Protein AF-A0A0C2W3J4-F1 (afdb_monomer)

Radius of gyration: 26.76 Å; Cα contacts (8 Å, |Δi|>4): 470; chains: 1; bounding box: 57×54×68 Å

Nearest PDB structures (foldseek):
  2jsw-assembly1_A  TM=3.545E-01  e=1.635E+00  Mus musculus
  1yo7-assembly2_B  TM=3.048E-01  e=1.635E+00  Escherichia coli
  2b5u-assembly2_C  TM=2.322E-01  e=1.540E+00  Escherichia coli
  5wkq-assembly1_A  TM=2.692E-01  e=3.788E+00  Shigella flexneri
  2wb7-assembly2_B  TM=2.249E-01  e=4.535E+00  Thermococcus sp. 26-2

Sequence (294 aa):
MPDWGLRSAKQEIKANLNQIHAHLVFDAQFQLFRRTVLELISWRTTHRVRPIVTQVSIDIQKQGRLVTEQPSTHPRRLAHVNILTKGLTDLDALRPGIRNQAEEDAAIQKDAEDFQAISNSQPVDEIELYDMLNPTPSPHKPPAYLRLSTCRDVRKYLLCQELASHPEIWVRHQGVHTLTPEGRLWSFVQLNERVGGKTLEFINLAKGFMNYIVVLRHKDQRDIAQPIEIPIQGNSCCNDDSPCQNLRTHFQAIWPEIRVLRAITISAGSDVLTETFDTGLFDVRSNDLCIYCD

Organism: NCBI:txid933852

pLDDT: mean 88.61, std 9.76, range [42.72, 97.75]

Structure (mmCIF, N/CA/C/O backbone):
data_AF-A0A0C2W3J4-F1
#
_entry.id   AF-A0A0C2W3J4-F1
#
loop_
_atom_site.group_PDB
_atom_site.id
_atom_site.type_symbol
_atom_site.label_atom_id
_atom_site.label_alt_id
_atom_site.label_comp_id
_atom_site.label_asym_id
_atom_site.label_entity_id
_atom_site.label_seq_id
_atom_site.pdbx_PDB_ins_code
_atom_site.Cartn_x
_atom_site.Cartn_y
_atom_site.Cartn_z
_atom_site.occupancy
_atom_site.B_iso_or_equiv
_atom_site.auth_seq_id
_atom_site.auth_comp_id
_atom_site.auth_asym_id
_atom_site.auth_atom_id
_atom_site.pdbx_PDB_model_num
ATOM 1 N N . MET A 1 1 ? -12.601 34.622 33.322 1.00 42.72 1 MET A N 1
ATOM 2 C CA . MET A 1 1 ? -11.461 33.769 33.730 1.00 42.72 1 MET A CA 1
ATOM 3 C C . MET A 1 1 ? -11.114 32.842 32.574 1.00 42.72 1 MET A C 1
ATOM 5 O O . MET A 1 1 ? -12.038 32.230 32.053 1.00 42.72 1 MET A O 1
ATOM 9 N N . PRO A 1 2 ? -9.859 32.790 32.103 1.00 44.41 2 PRO A N 1
ATOM 10 C CA . PRO A 1 2 ? -9.524 32.044 30.897 1.00 44.41 2 PRO A CA 1
ATOM 11 C C . PRO A 1 2 ? -9.417 30.530 31.160 1.00 44.41 2 PRO A C 1
ATOM 13 O O . PRO A 1 2 ? -8.811 30.084 32.131 1.00 44.41 2 PRO A O 1
ATOM 16 N N . ASP A 1 3 ? -10.026 29.767 30.253 1.00 54.28 3 ASP A N 1
ATOM 17 C CA . ASP A 1 3 ? -10.368 28.333 30.263 1.00 54.28 3 ASP A CA 1
ATOM 18 C C . ASP A 1 3 ? -9.163 27.368 30.106 1.00 54.28 3 ASP A C 1
ATOM 20 O O . ASP A 1 3 ? -9.230 26.345 29.419 1.00 54.28 3 ASP A O 1
ATOM 24 N N . TRP A 1 4 ? -8.009 27.706 30.693 1.00 49.81 4 TRP A N 1
ATOM 25 C CA . TRP A 1 4 ? -6.748 26.977 30.482 1.00 49.81 4 TRP A CA 1
ATOM 26 C C . TRP A 1 4 ? -6.771 25.543 31.041 1.00 49.81 4 TRP A C 1
ATOM 28 O O . TRP A 1 4 ? -6.259 24.624 30.401 1.00 49.81 4 TRP A O 1
ATOM 38 N N . GLY A 1 5 ? -7.426 25.317 32.186 1.00 61.16 5 GLY A N 1
ATOM 39 C CA . GLY A 1 5 ? -7.516 23.987 32.808 1.00 61.16 5 GLY A CA 1
ATOM 40 C C . GLY A 1 5 ? -8.386 22.989 32.030 1.00 61.16 5 GLY A C 1
ATOM 41 O O . GLY A 1 5 ? -8.072 21.801 31.962 1.00 61.16 5 GLY A O 1
ATOM 42 N N . LEU A 1 6 ? -9.451 23.465 31.380 1.00 60.78 6 LEU A N 1
ATOM 43 C CA . LEU A 1 6 ? -10.370 22.628 30.599 1.00 60.78 6 LEU A CA 1
ATOM 44 C C . LEU A 1 6 ? -9.767 22.193 29.258 1.00 60.78 6 LEU A C 1
ATOM 46 O O . LEU A 1 6 ? -10.029 21.076 28.807 1.00 60.78 6 LEU A O 1
ATOM 50 N N . ARG A 1 7 ? -8.934 23.041 28.636 1.00 65.25 7 ARG A N 1
ATOM 51 C CA . ARG A 1 7 ? -8.176 22.679 27.425 1.00 65.25 7 ARG A CA 1
ATOM 52 C C . ARG A 1 7 ? -7.155 21.578 27.706 1.00 65.25 7 ARG A C 1
ATOM 54 O O . ARG A 1 7 ? -7.095 20.620 26.939 1.00 65.25 7 ARG A O 1
ATOM 61 N N . SER A 1 8 ? -6.439 21.674 28.827 1.00 81.62 8 SER A N 1
ATOM 62 C CA . SER A 1 8 ? -5.480 20.653 29.269 1.00 81.62 8 SER A CA 1
ATOM 63 C C . SER A 1 8 ? -6.161 19.299 29.536 1.00 81.62 8 SER A C 1
ATOM 65 O O . SER A 1 8 ? -5.770 18.279 28.971 1.00 81.62 8 SER A O 1
ATOM 67 N N . ALA A 1 9 ? -7.280 19.287 30.270 1.00 83.44 9 ALA A N 1
ATOM 68 C CA . ALA A 1 9 ? -7.994 18.046 30.591 1.00 83.44 9 ALA A CA 1
ATOM 69 C C . ALA A 1 9 ? -8.563 17.318 29.355 1.00 83.44 9 ALA A C 1
ATOM 71 O O . ALA A 1 9 ? -8.555 16.088 29.295 1.00 83.44 9 ALA A O 1
ATOM 72 N N . LYS A 1 10 ? -9.043 18.054 28.341 1.00 86.75 10 LYS A N 1
ATOM 73 C CA . LYS A 1 10 ? -9.520 17.450 27.082 1.00 86.75 10 LYS A CA 1
ATOM 74 C C . LYS A 1 10 ? -8.382 16.826 26.270 1.00 86.75 10 LYS A C 1
ATOM 76 O O . LYS A 1 10 ? -8.583 15.779 25.656 1.00 86.75 10 LYS A O 1
ATOM 81 N N . GLN A 1 11 ? -7.208 17.459 26.257 1.00 88.44 11 GLN A N 1
ATOM 82 C CA . GLN A 1 11 ? -6.021 16.911 25.597 1.00 88.44 11 GLN A CA 1
ATOM 83 C C . GLN A 1 11 ? -5.553 15.623 26.279 1.00 88.44 11 GLN A C 1
ATOM 85 O O . GLN A 1 11 ? -5.279 14.645 25.589 1.00 88.44 11 GLN A O 1
ATOM 90 N N . GLU A 1 12 ? -5.553 15.595 27.612 1.00 90.62 12 GLU A N 1
ATOM 91 C CA . GLU A 1 12 ? -5.206 14.411 28.403 1.00 90.62 12 GLU A CA 1
ATOM 92 C C . GLU A 1 12 ? -6.165 13.241 28.130 1.00 90.62 12 GLU A C 1
ATOM 94 O O . GLU A 1 12 ? -5.728 12.132 27.829 1.00 90.62 12 GLU A O 1
ATOM 99 N N . ILE A 1 13 ? -7.480 13.496 28.119 1.00 92.00 13 ILE A N 1
ATOM 100 C CA . ILE A 1 13 ? -8.476 12.473 27.767 1.00 92.00 13 ILE A CA 1
ATOM 101 C C . ILE A 1 13 ? -8.237 11.933 26.352 1.00 92.00 13 ILE A C 1
ATOM 103 O O . ILE A 1 13 ? -8.265 10.721 26.142 1.00 92.00 13 ILE A O 1
ATOM 107 N N . LYS A 1 14 ? -7.963 12.808 25.377 1.00 91.31 14 LYS A N 1
ATOM 108 C CA . LYS A 1 14 ? -7.658 12.386 24.003 1.00 91.31 14 LYS A CA 1
ATOM 109 C C . LYS A 1 14 ? -6.394 11.522 23.940 1.00 91.31 14 LYS A C 1
ATOM 111 O O . LYS A 1 14 ? -6.395 10.515 23.237 1.00 91.31 14 LYS A O 1
ATOM 116 N N . ALA A 1 15 ? -5.341 11.895 24.667 1.00 89.06 15 ALA A N 1
ATOM 117 C CA . ALA A 1 15 ? -4.108 11.117 24.735 1.00 89.06 15 ALA A CA 1
ATOM 118 C C . ALA A 1 15 ? -4.359 9.721 25.328 1.00 89.06 15 ALA A C 1
ATOM 120 O O . ALA A 1 15 ? -3.949 8.728 24.731 1.00 89.06 15 ALA A O 1
ATOM 121 N N . ASN A 1 16 ? -5.113 9.633 26.426 1.00 91.38 16 ASN A N 1
ATOM 122 C CA . ASN A 1 16 ? -5.467 8.357 27.050 1.00 91.38 16 ASN A CA 1
ATOM 123 C C . ASN A 1 16 ? -6.344 7.481 26.143 1.00 91.38 16 ASN A C 1
ATOM 125 O O . ASN A 1 16 ? -6.105 6.284 26.038 1.00 91.38 16 ASN A O 1
ATOM 129 N N . LEU A 1 17 ? -7.309 8.057 25.417 1.00 93.12 17 LEU A N 1
ATOM 130 C CA . LEU A 1 17 ? -8.099 7.308 24.430 1.00 93.12 17 LEU A CA 1
ATOM 131 C C . LEU A 1 17 ? -7.222 6.726 23.313 1.00 93.12 17 LEU A C 1
ATOM 133 O O . LEU A 1 17 ? -7.412 5.578 22.921 1.00 93.12 17 LEU A O 1
ATOM 137 N N . ASN A 1 18 ? -6.240 7.486 22.824 1.00 87.25 18 ASN A N 1
ATOM 138 C CA . ASN A 1 18 ? -5.292 6.984 21.828 1.00 87.25 18 ASN A CA 1
ATOM 139 C C . ASN A 1 18 ? -4.415 5.855 22.393 1.00 87.25 18 ASN A C 1
ATOM 141 O O . ASN A 1 18 ? -4.156 4.878 21.694 1.00 87.25 18 ASN A O 1
ATOM 145 N N . GLN A 1 19 ? -3.980 5.972 23.651 1.00 86.88 19 GLN A N 1
ATOM 146 C CA . GLN A 1 19 ? -3.205 4.930 24.327 1.00 86.88 19 GLN A CA 1
ATOM 147 C C . GLN A 1 19 ? -4.011 3.644 24.512 1.00 86.88 19 GLN A C 1
ATOM 149 O O . GLN A 1 19 ? -3.487 2.568 24.233 1.00 86.88 19 GLN A O 1
ATOM 154 N N . ILE A 1 20 ? -5.276 3.744 24.930 1.00 90.38 20 ILE A N 1
ATOM 155 C CA . ILE A 1 20 ? -6.186 2.595 25.023 1.00 90.38 20 ILE A CA 1
ATOM 156 C C . ILE A 1 20 ? -6.285 1.909 23.659 1.00 90.38 20 ILE A C 1
ATOM 158 O O . ILE A 1 20 ? -6.024 0.715 23.552 1.00 90.38 20 ILE A O 1
ATOM 162 N N . HIS A 1 21 ? -6.583 2.677 22.608 1.00 89.56 21 HIS A N 1
ATOM 163 C CA . HIS A 1 21 ? -6.749 2.148 21.256 1.00 89.56 21 HIS A CA 1
ATOM 164 C C . HIS A 1 21 ? -5.513 1.385 20.757 1.00 89.56 21 HIS A C 1
ATOM 166 O O . HIS A 1 21 ? -5.650 0.336 20.143 1.00 89.56 21 HIS A O 1
ATOM 172 N N . ALA A 1 22 ? -4.303 1.857 21.076 1.00 84.31 22 ALA A N 1
ATOM 173 C CA . ALA A 1 22 ? -3.055 1.208 20.664 1.00 84.31 22 ALA A CA 1
ATOM 174 C C . ALA A 1 22 ? -2.850 -0.209 21.247 1.00 84.31 22 ALA A C 1
ATOM 176 O O . ALA A 1 22 ? -2.055 -0.985 20.713 1.00 84.31 22 ALA A O 1
ATOM 177 N N . HIS A 1 23 ? -3.547 -0.556 22.333 1.00 84.81 23 HIS A N 1
ATOM 178 C CA . HIS A 1 23 ? -3.445 -1.862 22.995 1.00 84.81 23 HIS A CA 1
ATOM 179 C C . HIS A 1 23 ? -4.542 -2.848 22.571 1.00 84.81 23 HIS A C 1
ATOM 181 O O . HIS A 1 23 ? -4.471 -4.033 22.919 1.00 84.81 23 HIS A O 1
ATOM 187 N N . LEU A 1 24 ? -5.536 -2.375 21.819 1.00 86.94 24 LEU A N 1
ATOM 188 C CA . LEU A 1 24 ? -6.683 -3.153 21.372 1.00 86.94 24 LEU A CA 1
ATOM 189 C C . LEU A 1 24 ? -6.510 -3.559 19.905 1.00 86.94 24 LEU A C 1
ATOM 191 O O . LEU A 1 24 ? -5.984 -2.802 19.093 1.00 86.94 24 LEU A O 1
ATOM 195 N N . VAL A 1 25 ? -6.925 -4.784 19.581 1.00 81.50 25 VAL A N 1
ATOM 196 C CA . VAL A 1 25 ? -6.912 -5.313 18.203 1.00 81.50 25 VAL A CA 1
ATOM 197 C C . VAL A 1 25 ? -8.282 -5.154 17.549 1.00 81.50 25 VAL A C 1
ATOM 199 O O . VAL A 1 25 ? -8.367 -4.819 16.374 1.00 81.50 25 VAL A O 1
ATOM 202 N N . PHE A 1 26 ? -9.339 -5.345 18.335 1.00 87.38 26 PHE A N 1
ATOM 203 C CA . PHE A 1 26 ? -10.731 -5.133 17.952 1.00 87.38 26 PHE A CA 1
ATOM 204 C C . PHE A 1 26 ? -11.252 -3.943 18.741 1.00 87.38 26 PHE A C 1
ATOM 206 O O . PHE A 1 26 ? -10.867 -3.757 19.902 1.00 87.38 26 PHE A O 1
ATOM 213 N N . ASP A 1 27 ? -12.044 -3.101 18.092 1.00 90.38 27 ASP A N 1
ATOM 214 C CA . ASP A 1 27 ? -12.332 -1.770 18.597 1.00 90.38 27 ASP A CA 1
ATOM 215 C C . ASP A 1 27 ? -13.820 -1.489 18.799 1.00 90.38 27 ASP A C 1
ATOM 217 O O . ASP A 1 27 ? -14.130 -0.383 19.233 1.00 90.38 27 ASP A O 1
ATOM 221 N N . ALA A 1 28 ? -14.746 -2.431 18.583 1.00 93.19 28 ALA A N 1
ATOM 222 C CA . ALA A 1 28 ? -16.176 -2.133 18.677 1.00 93.19 28 ALA A CA 1
ATOM 223 C C . ALA A 1 28 ? -16.566 -1.665 20.089 1.00 93.19 28 ALA A C 1
ATOM 225 O O . ALA A 1 28 ? -17.171 -0.596 20.243 1.00 93.19 28 ALA A O 1
ATOM 226 N N . GLN A 1 29 ? -16.152 -2.394 21.133 1.00 95.38 29 GLN A N 1
ATOM 227 C CA . GLN A 1 29 ? -16.408 -1.993 22.520 1.00 95.38 29 GLN A CA 1
ATOM 228 C C . GLN A 1 29 ? -15.665 -0.697 22.888 1.00 95.38 29 GLN A C 1
ATOM 230 O O . GLN A 1 29 ? -16.182 0.149 23.625 1.00 95.38 29 GLN A O 1
ATOM 235 N N . PHE A 1 30 ? -14.465 -0.488 22.341 1.00 96.25 30 PHE A N 1
ATOM 236 C CA . PHE A 1 30 ? -13.717 0.750 22.553 1.00 96.25 30 PHE A CA 1
ATOM 237 C C . PHE A 1 30 ? -14.369 1.960 21.883 1.00 96.25 30 PHE A C 1
ATOM 239 O O . PHE A 1 30 ? -14.407 3.032 22.488 1.00 96.25 30 PHE A O 1
ATOM 246 N N . GLN A 1 31 ? -14.907 1.822 20.669 1.00 95.06 31 GLN A N 1
ATOM 247 C CA . GLN A 1 31 ? -15.623 2.905 19.999 1.00 95.06 31 GLN A CA 1
ATOM 248 C C . GLN A 1 31 ? -16.869 3.294 20.795 1.00 95.06 31 GLN A C 1
ATOM 250 O O . GLN A 1 31 ? -17.141 4.488 20.934 1.00 95.06 31 GLN A O 1
ATOM 255 N N . LEU A 1 32 ? -17.572 2.320 21.386 1.00 95.69 32 LEU A N 1
ATOM 256 C CA . LEU A 1 32 ? -18.674 2.587 22.310 1.00 95.69 32 LEU A CA 1
ATOM 257 C C . LEU A 1 32 ? -18.195 3.397 23.525 1.00 95.69 32 LEU A C 1
ATOM 259 O O . LEU A 1 32 ? -18.714 4.484 23.777 1.00 95.69 32 LEU A O 1
ATOM 263 N N . PHE A 1 33 ? -17.150 2.933 24.220 1.00 97.12 33 PHE A N 1
ATOM 264 C CA . PHE A 1 33 ? -16.553 3.654 25.351 1.00 97.12 33 PHE A CA 1
ATOM 265 C C . PHE A 1 33 ? -16.132 5.082 24.976 1.00 97.12 33 PHE A C 1
ATOM 267 O O . PHE A 1 33 ? -16.500 6.052 25.643 1.00 97.12 33 PHE A O 1
ATOM 274 N N . ARG A 1 34 ? -15.409 5.238 23.864 1.00 95.94 34 ARG A N 1
ATOM 275 C CA . ARG A 1 34 ? -14.955 6.530 23.344 1.00 95.94 34 ARG A CA 1
ATOM 276 C C . ARG A 1 34 ? -16.126 7.460 23.047 1.00 95.94 34 ARG A C 1
ATOM 278 O O . ARG A 1 34 ? -16.053 8.641 23.386 1.00 95.94 34 ARG A O 1
ATOM 285 N N . ARG A 1 35 ? -17.188 6.959 22.416 1.00 95.69 35 ARG A N 1
ATOM 286 C CA . ARG A 1 35 ? -18.381 7.749 22.098 1.00 95.69 35 ARG A CA 1
ATOM 287 C C . ARG A 1 35 ? -19.051 8.257 23.375 1.00 95.69 35 ARG A C 1
ATOM 289 O O . ARG A 1 35 ? -19.301 9.456 23.466 1.00 95.69 35 ARG A O 1
ATOM 296 N N . THR A 1 36 ? -19.224 7.399 24.381 1.00 94.44 36 THR A N 1
ATOM 297 C CA . THR A 1 36 ? -19.780 7.768 25.696 1.00 94.44 36 THR A CA 1
ATOM 298 C C . THR A 1 36 ? -18.929 8.827 26.404 1.00 94.44 36 THR A C 1
ATOM 300 O O . THR A 1 36 ? -19.454 9.809 26.932 1.00 94.44 36 THR A O 1
ATOM 303 N N . VAL A 1 37 ? -17.598 8.691 26.360 1.00 95.44 37 VAL A N 1
ATOM 304 C CA . VAL A 1 37 ? -16.655 9.692 26.892 1.00 95.44 37 VAL A CA 1
ATOM 305 C C . VAL A 1 37 ? -16.834 11.046 26.203 1.00 95.44 37 VAL A C 1
ATOM 307 O O . VAL A 1 37 ? -16.944 12.074 26.874 1.00 95.44 37 VAL A O 1
ATOM 310 N N . LEU A 1 38 ? -16.860 11.065 24.867 1.00 93.44 38 LEU A N 1
ATOM 311 C CA . LEU A 1 38 ? -16.997 12.297 24.087 1.00 93.44 38 LEU A CA 1
ATOM 312 C C . LEU A 1 38 ? -18.351 12.968 24.310 1.00 93.44 38 LEU A C 1
ATOM 314 O O . LEU A 1 38 ? -18.401 14.195 24.433 1.00 93.44 38 LEU A O 1
ATOM 318 N N . GLU A 1 39 ? -19.419 12.177 24.416 1.00 92.62 39 GLU A N 1
ATOM 319 C CA . GLU A 1 39 ? -20.733 12.687 24.772 1.00 92.62 39 GLU A CA 1
ATOM 320 C C . GLU A 1 39 ? -20.658 13.384 26.130 1.00 92.62 39 GLU A C 1
ATOM 322 O O . GLU A 1 39 ? -20.925 14.578 26.191 1.00 92.62 39 GLU A O 1
ATOM 327 N N . LEU A 1 40 ? -20.192 12.722 27.193 1.00 91.31 40 LEU A N 1
ATOM 328 C CA . LEU A 1 40 ? -20.110 13.316 28.536 1.00 91.31 40 LEU A CA 1
ATOM 329 C C . LEU A 1 40 ? -19.259 14.596 28.587 1.00 91.31 40 LEU A C 1
ATOM 331 O O . LEU A 1 40 ? -19.653 15.575 29.223 1.00 91.31 40 LEU A O 1
ATOM 335 N N . ILE A 1 41 ? -18.141 14.651 27.860 1.00 91.19 41 ILE A N 1
ATOM 336 C CA . ILE A 1 41 ? -17.322 15.871 27.761 1.00 91.19 41 ILE A CA 1
ATOM 337 C C . ILE A 1 41 ? -18.119 17.043 27.170 1.00 91.19 41 ILE A C 1
ATOM 339 O O . ILE A 1 41 ? -17.925 18.187 27.598 1.00 91.19 41 ILE A O 1
ATOM 343 N N . SER A 1 42 ? -19.023 16.786 26.217 1.00 87.44 42 SER A N 1
ATOM 344 C CA . SER A 1 42 ? -19.896 17.824 25.648 1.00 87.44 42 SER A CA 1
ATOM 345 C C . SER A 1 42 ? -20.835 18.442 26.699 1.00 87.44 42 SER A C 1
ATOM 347 O O . SER A 1 42 ? -21.113 19.639 26.642 1.00 87.44 42 SER A O 1
ATOM 349 N N . TRP A 1 43 ? -21.180 17.688 27.751 1.00 83.81 43 TRP A N 1
ATOM 350 C CA . TRP A 1 43 ? -21.981 18.133 28.902 1.00 83.81 43 TRP A CA 1
ATOM 351 C C . TRP A 1 43 ? -21.161 18.832 30.000 1.00 83.81 43 TRP A C 1
ATOM 353 O O . TRP A 1 43 ? -21.634 19.003 31.121 1.00 83.81 43 TRP A O 1
ATOM 363 N N . ARG A 1 44 ? -19.919 19.249 29.712 1.00 81.31 44 ARG A N 1
ATOM 364 C CA . ARG A 1 44 ? -19.009 19.936 30.654 1.00 81.31 44 ARG A CA 1
ATOM 365 C C . ARG A 1 44 ? -18.615 19.108 31.892 1.00 81.31 44 ARG A C 1
ATOM 367 O O . ARG A 1 44 ? -18.109 19.665 32.866 1.00 81.31 44 ARG A O 1
ATOM 374 N N . THR A 1 45 ? -18.735 17.779 31.852 1.00 83.44 45 THR A N 1
ATOM 375 C CA . THR A 1 45 ? -18.313 16.881 32.950 1.00 83.44 45 THR A CA 1
ATOM 376 C C . THR A 1 45 ? -16.850 16.424 32.842 1.00 83.44 45 THR A C 1
ATOM 378 O O . THR A 1 45 ? -16.435 15.487 33.522 1.00 83.44 45 THR A O 1
ATOM 381 N N . THR A 1 46 ? -16.028 17.120 32.045 1.00 87.50 46 THR A N 1
ATOM 382 C CA . THR A 1 46 ? -14.621 16.785 31.743 1.00 87.50 46 THR A CA 1
ATOM 383 C C . THR A 1 46 ? -13.795 16.399 32.976 1.00 87.50 46 THR A C 1
ATOM 385 O O . THR A 1 46 ? -13.034 15.439 32.931 1.00 87.50 46 THR A O 1
ATOM 388 N N . HIS A 1 47 ? -13.958 17.115 34.094 1.00 88.56 47 HIS A N 1
ATOM 389 C CA . HIS A 1 47 ? -13.204 16.872 35.327 1.00 88.56 47 HIS A CA 1
ATOM 390 C C . HIS A 1 47 ? -13.546 15.534 36.010 1.00 88.56 47 HIS A C 1
ATOM 392 O O . HIS A 1 47 ? -12.679 14.965 36.667 1.00 88.56 47 HIS A O 1
ATOM 398 N N . ARG A 1 48 ? -14.773 15.020 35.829 1.00 91.25 48 ARG A N 1
ATOM 399 C CA . ARG A 1 48 ? -15.235 13.723 36.364 1.00 91.25 48 ARG A CA 1
ATOM 400 C C . ARG A 1 48 ? -14.951 12.571 35.405 1.00 91.25 48 ARG A C 1
ATOM 402 O O . ARG A 1 48 ? -14.645 11.476 35.850 1.00 91.25 48 ARG A O 1
ATOM 409 N N . VAL A 1 49 ? -15.011 12.832 34.099 1.00 93.69 49 VAL A N 1
ATOM 410 C CA . VAL A 1 49 ? -14.712 11.838 33.054 1.00 93.69 49 VAL A CA 1
ATOM 411 C C . VAL A 1 49 ? -13.221 11.510 33.011 1.00 93.69 49 VAL A C 1
ATOM 413 O O . VAL A 1 49 ? -12.846 10.349 32.876 1.00 93.69 49 VAL A O 1
ATOM 416 N N . ARG A 1 50 ? -12.359 12.525 33.161 1.00 94.44 50 ARG A N 1
ATOM 417 C CA . ARG A 1 50 ? -10.901 12.371 33.101 1.00 94.44 50 ARG A CA 1
ATOM 418 C C . ARG A 1 50 ? -10.354 11.218 33.958 1.00 94.44 50 ARG A C 1
ATOM 420 O O . ARG A 1 50 ? -9.691 10.368 33.373 1.00 94.44 50 ARG A O 1
ATOM 427 N N . PRO A 1 51 ? -10.600 11.144 35.282 1.00 95.94 51 PRO A N 1
ATOM 428 C CA . PRO A 1 51 ? -10.033 10.078 36.108 1.00 95.94 51 PRO A CA 1
ATOM 429 C C . PRO A 1 51 ? -10.457 8.675 35.656 1.00 95.94 51 PRO A C 1
ATOM 431 O O . PRO A 1 51 ? -9.638 7.765 35.714 1.00 95.94 51 PRO A O 1
ATOM 434 N N . ILE A 1 52 ? -11.681 8.506 35.140 1.00 97.19 52 ILE A N 1
ATOM 435 C CA . ILE A 1 52 ? -12.163 7.214 34.624 1.00 97.19 52 ILE A CA 1
ATOM 436 C C . ILE A 1 52 ? -11.356 6.808 33.388 1.00 97.19 52 ILE A C 1
ATOM 438 O O . ILE A 1 52 ? -10.823 5.704 33.329 1.00 97.19 52 ILE A O 1
ATOM 442 N N . VAL A 1 53 ? -11.202 7.715 32.418 1.00 96.12 53 VAL A N 1
ATOM 443 C CA . VAL A 1 53 ? -10.438 7.433 31.190 1.00 96.12 53 VAL A CA 1
ATOM 444 C C . VAL A 1 53 ? -8.962 7.173 31.499 1.00 96.12 53 VAL A C 1
ATOM 446 O O . VAL A 1 53 ? -8.367 6.263 30.923 1.00 96.12 53 VAL A O 1
ATOM 449 N N . THR A 1 54 ? -8.372 7.935 32.423 1.00 95.50 54 THR A N 1
ATOM 450 C CA . THR A 1 54 ? -6.995 7.709 32.883 1.00 95.50 54 THR A CA 1
ATOM 451 C C . THR A 1 54 ? -6.849 6.326 33.521 1.00 95.50 54 THR A C 1
ATOM 453 O O . THR A 1 54 ? -5.915 5.602 33.184 1.00 95.50 54 THR A O 1
ATOM 456 N N . GLN A 1 55 ? -7.788 5.921 34.383 1.00 96.94 55 GLN A N 1
ATOM 457 C CA . GLN A 1 55 ? -7.752 4.613 35.036 1.00 96.94 55 GLN A CA 1
ATOM 458 C C . GLN A 1 55 ? -7.896 3.461 34.031 1.00 96.94 55 GLN A C 1
ATOM 460 O O . GLN A 1 55 ? -7.108 2.520 34.071 1.00 96.94 55 GLN A O 1
ATOM 465 N N . VAL A 1 56 ? -8.832 3.567 33.082 1.00 97.12 56 VAL A N 1
ATOM 466 C CA . VAL A 1 56 ? -9.001 2.587 31.993 1.00 97.12 56 VAL A CA 1
ATOM 467 C C . VAL A 1 56 ? -7.719 2.459 31.164 1.00 97.12 56 VAL A C 1
ATOM 469 O O . VAL A 1 56 ? -7.304 1.343 30.856 1.00 97.12 56 VAL A O 1
ATOM 472 N N . SER A 1 57 ? -7.057 3.579 30.843 1.00 95.75 57 SER A N 1
ATOM 473 C CA . SER A 1 57 ? -5.774 3.574 30.124 1.00 95.75 57 SER A CA 1
ATOM 474 C C . SER A 1 57 ? -4.688 2.826 30.900 1.00 95.75 57 SER A C 1
ATOM 476 O O . SER A 1 57 ? -4.045 1.933 30.349 1.00 95.75 57 SER A O 1
ATOM 478 N N . ILE A 1 58 ? -4.529 3.128 32.193 1.00 94.62 58 ILE A N 1
ATOM 479 C CA . ILE A 1 58 ? -3.550 2.465 33.067 1.00 94.62 58 ILE A CA 1
ATOM 480 C C . ILE A 1 58 ? -3.825 0.960 33.159 1.00 94.62 58 ILE A C 1
ATOM 482 O O . ILE A 1 58 ? -2.899 0.155 33.058 1.00 94.62 58 ILE A O 1
ATOM 486 N N . ASP A 1 59 ? -5.082 0.564 33.354 1.00 95.44 59 ASP A N 1
ATOM 487 C CA . ASP A 1 59 ? -5.430 -0.842 33.541 1.00 95.44 59 ASP A CA 1
ATOM 488 C C . ASP A 1 59 ? -5.247 -1.648 32.250 1.00 95.44 59 ASP A C 1
ATOM 490 O O . ASP A 1 59 ? -4.717 -2.757 32.309 1.00 95.44 59 ASP A O 1
ATOM 494 N N . ILE A 1 60 ? -5.578 -1.084 31.081 1.00 93.50 60 ILE A N 1
ATOM 495 C CA . ILE A 1 60 ? -5.303 -1.721 29.782 1.00 93.50 60 ILE A CA 1
ATOM 496 C C . ILE A 1 60 ? -3.794 -1.835 29.530 1.00 93.50 60 ILE A C 1
ATOM 498 O O . ILE A 1 60 ? -3.317 -2.895 29.126 1.00 93.50 60 ILE A O 1
ATOM 502 N N . GLN A 1 61 ? -3.013 -0.797 29.840 1.00 91.25 61 GLN A N 1
ATOM 503 C CA . GLN A 1 61 ? -1.550 -0.854 29.717 1.00 91.25 61 GLN A CA 1
ATOM 504 C C . GLN A 1 61 ? -0.937 -1.952 30.592 1.00 91.25 61 GLN A C 1
ATOM 506 O O . GLN A 1 61 ? -0.038 -2.661 30.143 1.00 91.25 61 GLN A O 1
ATOM 511 N N . LYS A 1 62 ? -1.445 -2.139 31.818 1.00 91.94 62 LYS A N 1
ATOM 512 C CA . LYS A 1 62 ? -0.992 -3.208 32.723 1.00 91.94 62 LYS A CA 1
ATOM 513 C C . LYS A 1 62 ? -1.275 -4.609 32.188 1.00 91.94 62 LYS A C 1
ATOM 515 O O . LYS A 1 62 ? -0.474 -5.506 32.431 1.00 91.94 62 LYS A O 1
ATOM 520 N N . GLN A 1 63 ? -2.391 -4.813 31.484 1.00 90.81 63 GLN A N 1
ATOM 521 C CA . GLN A 1 63 ? -2.671 -6.101 30.834 1.00 90.81 63 GLN A CA 1
ATOM 522 C C . GLN A 1 63 ? -1.737 -6.354 29.647 1.00 90.81 63 GLN A C 1
ATOM 524 O O . GLN A 1 63 ? -1.398 -7.502 29.346 1.00 90.81 63 GLN A O 1
ATOM 529 N N . GLY A 1 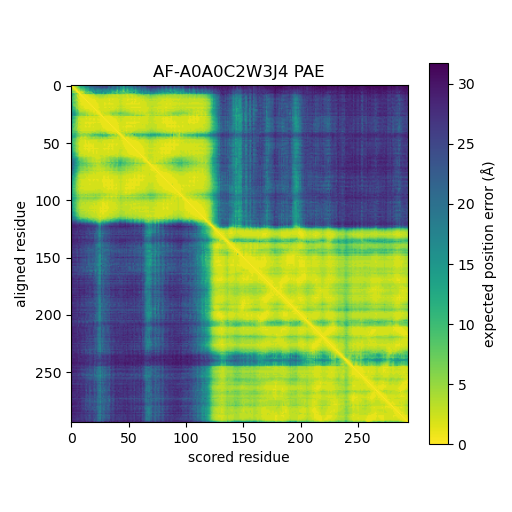64 ? -1.279 -5.280 29.006 1.00 85.56 64 GLY A N 1
ATOM 530 C CA . GLY A 1 64 ? -0.438 -5.332 27.826 1.00 85.56 64 GLY A CA 1
ATOM 531 C C . GLY A 1 64 ? -1.238 -5.637 26.562 1.00 85.56 64 GLY A C 1
ATOM 532 O O . GLY A 1 64 ? -2.419 -5.970 26.581 1.00 85.56 64 GLY A O 1
ATOM 533 N N . ARG A 1 65 ? -0.575 -5.518 25.415 1.00 86.12 65 ARG A N 1
ATOM 534 C CA . ARG A 1 65 ? -1.229 -5.644 24.110 1.00 86.12 65 ARG A CA 1
ATOM 535 C C . ARG A 1 65 ? -1.706 -7.078 23.844 1.00 86.12 65 ARG A C 1
ATOM 537 O O . ARG A 1 65 ? -0.982 -8.037 24.121 1.00 86.12 65 ARG A O 1
ATOM 544 N N . LEU A 1 66 ? -2.902 -7.223 23.277 1.00 79.88 66 LEU A N 1
ATOM 545 C CA . LEU A 1 66 ? -3.371 -8.491 22.709 1.00 79.88 66 LEU A CA 1
ATOM 546 C C . LEU A 1 66 ? -2.645 -8.743 21.377 1.00 79.88 66 LEU A C 1
ATOM 548 O O . LEU A 1 66 ? -2.624 -7.862 20.520 1.00 79.88 66 LEU A O 1
ATOM 552 N N . VAL A 1 67 ? -2.061 -9.930 21.200 1.00 80.06 67 VAL A N 1
ATOM 553 C CA . VAL A 1 67 ? -1.391 -10.350 19.960 1.00 80.06 67 VAL A CA 1
ATOM 554 C C . VAL A 1 67 ? -2.086 -11.607 19.451 1.00 80.06 67 VAL A C 1
ATOM 556 O O . VAL A 1 67 ? -1.979 -12.681 20.038 1.00 80.06 67 VAL A O 1
ATOM 559 N N . THR A 1 68 ? -2.828 -11.475 18.360 1.00 72.12 68 THR A N 1
ATOM 560 C CA . THR A 1 68 ? -3.664 -12.545 17.797 1.00 72.12 68 THR A CA 1
ATOM 561 C C . THR A 1 68 ? -2.875 -13.804 17.435 1.00 72.12 68 THR A C 1
ATOM 563 O O . THR A 1 68 ? -3.378 -14.904 17.636 1.00 72.12 68 THR A O 1
ATOM 566 N N . GLU A 1 69 ? -1.618 -13.664 17.013 1.00 67.56 69 GLU A N 1
ATOM 567 C CA . GLU A 1 69 ? -0.697 -14.757 16.674 1.00 67.56 69 GLU A CA 1
ATOM 568 C C . GLU A 1 69 ? -0.120 -15.483 17.893 1.00 67.56 69 GLU A C 1
ATOM 570 O O . GLU A 1 69 ? 0.475 -16.548 17.749 1.00 67.56 69 GLU A O 1
ATOM 575 N N . GLN A 1 70 ? -0.248 -14.912 19.094 1.00 74.38 70 GLN A N 1
ATOM 576 C CA . GLN A 1 70 ? 0.303 -15.480 20.320 1.00 74.38 70 GLN A CA 1
ATOM 577 C C . GLN A 1 70 ? -0.834 -15.926 21.243 1.00 74.38 70 GLN A C 1
ATOM 579 O O . GLN A 1 70 ? -1.366 -15.095 21.992 1.00 74.38 70 GLN A O 1
ATOM 584 N N . PRO A 1 71 ? -1.165 -17.235 21.268 1.00 78.38 71 PRO A N 1
ATOM 585 C CA . PRO A 1 71 ? -2.207 -17.783 22.136 1.00 78.38 71 PRO A CA 1
ATOM 586 C C . PRO A 1 71 ? -2.035 -17.428 23.616 1.00 78.38 71 PRO A C 1
ATOM 588 O O . PRO A 1 71 ? -3.011 -17.232 24.334 1.00 78.38 71 PRO A O 1
ATOM 591 N N . SER A 1 72 ? -0.790 -17.254 24.071 1.00 80.12 72 SER A N 1
ATOM 592 C CA . SER A 1 72 ? -0.466 -16.828 25.438 1.00 80.12 72 SER A CA 1
ATOM 593 C C . SER A 1 72 ? -1.027 -15.450 25.810 1.00 80.12 72 SER A C 1
ATOM 595 O O . SER A 1 72 ? -1.201 -15.159 26.992 1.00 80.12 72 SER A O 1
ATOM 597 N N . THR A 1 73 ? -1.332 -14.598 24.828 1.00 83.25 73 THR A N 1
ATOM 598 C CA . THR A 1 73 ? -1.912 -13.268 25.054 1.00 83.25 73 THR A CA 1
ATOM 599 C C . THR A 1 73 ? -3.436 -13.253 24.944 1.00 83.25 73 THR A C 1
ATOM 601 O O . THR A 1 73 ? -4.056 -12.288 25.381 1.00 83.25 73 THR A O 1
ATOM 604 N N . HIS A 1 74 ? -4.065 -14.314 24.427 1.00 83.50 74 HIS A N 1
ATOM 605 C CA . HIS A 1 74 ? -5.519 -14.391 24.231 1.00 83.50 74 HIS A CA 1
ATOM 606 C C . HIS A 1 74 ? -6.342 -14.184 25.515 1.00 83.50 74 HIS A C 1
ATOM 608 O O . HIS A 1 74 ? -7.356 -13.485 25.440 1.00 83.50 74 HIS A O 1
ATOM 614 N N . PRO A 1 75 ? -5.914 -14.658 26.708 1.00 87.25 75 PRO A N 1
ATOM 615 C CA . PRO A 1 75 ? -6.616 -14.355 27.958 1.00 87.25 75 PRO A CA 1
ATOM 616 C C . PRO A 1 75 ? -6.744 -12.851 28.253 1.00 87.25 75 PRO A C 1
ATOM 618 O O . PRO A 1 75 ? -7.689 -12.436 28.926 1.00 87.25 75 PRO A O 1
ATOM 621 N N . ARG A 1 76 ? -5.850 -12.009 27.702 1.00 89.50 76 ARG A N 1
ATOM 622 C CA . ARG A 1 76 ? -5.909 -10.543 27.853 1.00 89.50 76 ARG A CA 1
ATOM 623 C C . ARG A 1 76 ? -7.164 -9.946 27.227 1.00 89.50 76 ARG A C 1
ATOM 625 O O . ARG A 1 76 ? -7.624 -8.913 27.699 1.00 89.50 76 ARG A O 1
ATOM 632 N N . ARG A 1 77 ? -7.759 -10.596 26.216 1.00 89.62 77 ARG A N 1
ATOM 633 C CA . ARG A 1 77 ? -9.021 -10.143 25.607 1.00 89.62 77 ARG A CA 1
ATOM 634 C C . ARG A 1 77 ? -10.109 -10.000 26.668 1.00 89.62 77 ARG A C 1
ATOM 636 O O . ARG A 1 77 ? -10.735 -8.951 26.756 1.00 89.62 77 ARG A O 1
ATOM 643 N N . LEU A 1 78 ? -10.303 -11.031 27.493 1.00 90.12 78 LEU A N 1
ATOM 644 C CA . LEU A 1 78 ? -11.315 -11.002 28.549 1.00 90.12 78 LEU A CA 1
ATOM 645 C C . LEU A 1 78 ? -11.010 -9.907 29.581 1.00 90.12 78 LEU A C 1
ATOM 647 O O . LEU A 1 78 ? -11.918 -9.219 30.038 1.00 90.12 78 LEU A O 1
ATOM 651 N N . ALA A 1 79 ? -9.730 -9.694 29.899 1.00 92.88 79 ALA A N 1
ATOM 652 C CA . ALA A 1 79 ? -9.317 -8.615 30.789 1.00 92.88 79 ALA A CA 1
ATOM 653 C C . ALA A 1 79 ? -9.637 -7.226 30.207 1.00 92.88 79 ALA A C 1
ATOM 655 O O . ALA A 1 79 ? -10.203 -6.395 30.912 1.00 92.88 79 ALA A O 1
ATOM 656 N N . HIS A 1 80 ? -9.347 -6.982 28.923 1.00 92.94 80 HIS A N 1
ATOM 657 C CA . HIS A 1 80 ? -9.696 -5.729 28.243 1.00 92.94 80 HIS A CA 1
ATOM 658 C C . HIS A 1 80 ? -11.205 -5.486 28.218 1.00 92.94 80 HIS A C 1
ATOM 660 O O . HIS A 1 80 ? -11.637 -4.378 28.535 1.00 92.94 80 HIS A O 1
ATOM 666 N N . VAL A 1 81 ? -11.996 -6.525 27.920 1.00 95.31 81 VAL A N 1
ATOM 667 C CA . VAL A 1 81 ? -13.463 -6.441 27.944 1.00 95.31 81 VAL A CA 1
ATOM 668 C C . VAL A 1 81 ? -13.955 -6.010 29.322 1.00 95.31 81 VAL A C 1
ATOM 670 O O . VAL A 1 81 ? -14.695 -5.036 29.435 1.00 95.31 81 VAL A O 1
ATOM 673 N N . ASN A 1 82 ? -13.471 -6.664 30.381 1.00 95.88 82 ASN A N 1
ATOM 674 C CA . ASN A 1 82 ? -13.860 -6.342 31.754 1.00 95.88 82 ASN A CA 1
ATOM 675 C C . ASN A 1 82 ? -13.481 -4.907 32.152 1.00 95.88 82 ASN A C 1
ATOM 677 O O . ASN A 1 82 ? -14.249 -4.233 32.840 1.00 95.88 82 ASN A O 1
ATOM 681 N N . ILE A 1 83 ? -12.312 -4.423 31.717 1.00 97.38 83 ILE A N 1
ATOM 682 C CA . ILE A 1 83 ? -11.865 -3.054 31.999 1.00 97.38 83 ILE A CA 1
ATOM 683 C C . ILE A 1 83 ? -12.767 -2.030 31.297 1.00 97.38 83 ILE A C 1
ATOM 685 O O . ILE A 1 83 ? -13.187 -1.059 31.929 1.00 97.38 83 ILE A O 1
ATOM 689 N N . LEU A 1 84 ? -13.104 -2.244 30.021 1.00 96.75 84 LEU A N 1
ATOM 690 C CA . LEU A 1 84 ? -13.985 -1.343 29.272 1.00 96.75 84 LEU A CA 1
ATOM 691 C C . LEU A 1 84 ? -15.419 -1.358 29.816 1.00 96.75 84 LEU A C 1
ATOM 693 O O . LEU A 1 84 ? -16.007 -0.290 29.985 1.00 96.75 84 LEU A O 1
ATOM 697 N N . THR A 1 85 ? -15.953 -2.529 30.174 1.00 97.25 85 THR A N 1
ATOM 698 C CA . THR A 1 85 ? -17.268 -2.670 30.824 1.00 97.25 85 THR A CA 1
ATOM 699 C C . THR A 1 85 ? -17.318 -1.943 32.165 1.00 97.25 85 THR A C 1
ATOM 701 O O . THR A 1 85 ? -18.279 -1.225 32.462 1.00 97.25 85 THR A O 1
ATOM 704 N N . LYS A 1 86 ? -16.260 -2.056 32.977 1.00 97.00 86 LYS A N 1
ATOM 705 C CA . LYS A 1 86 ? -16.145 -1.285 34.219 1.00 97.00 86 LYS A CA 1
ATOM 706 C C . LYS A 1 86 ? -16.109 0.218 33.934 1.00 97.00 86 LYS A C 1
ATOM 708 O O . LYS A 1 86 ? -16.869 0.960 34.542 1.00 97.00 86 LYS A O 1
ATOM 713 N N . GLY A 1 87 ? -15.308 0.654 32.962 1.00 96.94 87 GLY A N 1
ATOM 714 C CA . GLY A 1 87 ? -15.252 2.055 32.544 1.00 96.94 87 GLY A CA 1
ATOM 715 C C . GLY A 1 87 ? -16.612 2.597 32.093 1.00 96.94 87 GLY A C 1
ATOM 716 O O . GLY A 1 87 ? -16.999 3.687 32.501 1.00 96.94 87 GLY A O 1
ATOM 717 N N . LEU A 1 88 ? -17.371 1.835 31.301 1.00 97.06 88 LEU A N 1
ATOM 718 C CA . LEU A 1 88 ? -18.738 2.185 30.897 1.00 97.06 88 LEU A CA 1
ATOM 719 C C . LEU A 1 88 ? -19.695 2.270 32.093 1.00 97.06 88 LEU A C 1
ATOM 721 O O . LEU A 1 88 ? -20.517 3.181 32.146 1.00 97.06 88 LEU A O 1
ATOM 725 N N . THR A 1 89 ? -19.563 1.364 33.064 1.00 96.56 89 THR A N 1
ATOM 726 C CA . THR A 1 89 ? -20.335 1.395 34.318 1.00 96.56 89 THR A CA 1
ATOM 727 C C . THR A 1 89 ? -20.031 2.659 35.126 1.00 96.56 89 THR A C 1
ATOM 729 O O . THR A 1 89 ? -20.948 3.343 35.576 1.00 96.56 89 THR A O 1
ATOM 732 N N . ASP A 1 90 ? -18.753 3.016 35.258 1.00 96.25 90 ASP A N 1
ATOM 733 C CA . ASP A 1 90 ? -18.324 4.213 35.984 1.00 96.25 90 ASP A CA 1
ATOM 734 C C . ASP A 1 90 ? -18.802 5.501 35.284 1.00 96.25 90 ASP A C 1
ATOM 736 O O . ASP A 1 90 ? -19.179 6.469 35.948 1.00 96.25 90 ASP A O 1
ATOM 740 N N . LEU A 1 91 ? -18.836 5.521 33.944 1.00 95.44 91 LEU A N 1
ATOM 741 C CA . LEU A 1 91 ? -19.397 6.634 33.166 1.00 95.44 91 LEU A CA 1
ATOM 742 C C . LEU A 1 91 ? -20.921 6.735 33.317 1.00 95.44 91 LEU A C 1
ATOM 744 O O . LEU A 1 91 ? -21.441 7.847 33.424 1.00 95.44 91 LEU A O 1
ATOM 748 N N . ASP A 1 92 ? -21.632 5.608 33.376 1.00 93.94 92 ASP A N 1
ATOM 749 C CA . ASP A 1 92 ? -23.077 5.584 33.632 1.00 93.94 92 ASP A CA 1
ATOM 750 C C . ASP A 1 92 ? -23.420 6.086 35.038 1.00 93.94 92 ASP A C 1
ATOM 752 O O . ASP A 1 92 ? -24.367 6.844 35.215 1.00 93.94 92 ASP A O 1
ATOM 756 N N . ALA A 1 93 ? -22.575 5.814 36.035 1.00 93.50 93 ALA A N 1
ATOM 757 C CA . ALA A 1 93 ? -22.730 6.407 37.363 1.00 93.50 93 ALA A CA 1
ATOM 758 C C . ALA A 1 93 ? -22.601 7.948 37.358 1.00 93.50 93 ALA A C 1
ATOM 760 O O . ALA A 1 93 ? -23.132 8.621 38.247 1.00 93.50 93 ALA A O 1
ATOM 761 N N . LEU A 1 94 ? -21.919 8.542 36.366 1.00 93.12 94 LEU A N 1
ATOM 762 C CA . LEU A 1 94 ? -21.895 10.000 36.188 1.00 93.12 94 LEU A CA 1
ATOM 763 C C . LEU A 1 94 ? -23.191 10.537 35.571 1.00 93.12 94 LEU A C 1
ATOM 765 O O . LEU A 1 94 ? -23.565 11.677 35.865 1.00 93.12 94 LEU A O 1
ATOM 769 N N . ARG A 1 95 ? -23.843 9.749 34.711 1.00 90.81 95 ARG A N 1
ATOM 770 C CA . ARG A 1 95 ? -25.112 10.075 34.053 1.00 90.81 95 ARG A CA 1
ATOM 771 C C . ARG A 1 95 ? -25.895 8.786 33.766 1.00 90.81 95 ARG A C 1
ATOM 773 O O . ARG A 1 95 ? -25.676 8.183 32.714 1.00 90.81 95 ARG A O 1
ATOM 780 N N . PRO A 1 96 ? -26.822 8.405 34.659 1.00 91.31 96 PRO A N 1
ATOM 781 C CA . PRO A 1 96 ? -27.568 7.164 34.509 1.00 91.31 96 PRO A CA 1
ATOM 782 C C . PRO A 1 96 ? -28.349 7.115 33.195 1.00 91.31 96 PRO A C 1
ATOM 784 O O . PRO A 1 96 ? -29.006 8.092 32.822 1.00 91.31 96 PRO A O 1
ATOM 787 N N . GLY A 1 97 ? -28.280 5.976 32.510 1.00 87.81 97 GLY A N 1
ATOM 788 C CA . GLY A 1 97 ? -28.967 5.733 31.242 1.00 87.81 97 GLY A CA 1
ATOM 789 C C . GLY A 1 97 ? -28.182 6.166 30.002 1.00 87.81 97 GLY A C 1
ATOM 790 O O . GLY A 1 97 ? -28.714 6.071 28.898 1.00 87.81 97 GLY A O 1
ATOM 791 N N . ILE A 1 98 ? -26.933 6.628 30.150 1.00 89.00 98 ILE A N 1
ATOM 792 C CA . ILE A 1 98 ? -26.045 6.845 28.995 1.00 89.00 98 ILE A CA 1
ATOM 793 C C . ILE A 1 98 ? -25.500 5.517 28.455 1.00 89.00 98 ILE A C 1
ATOM 795 O O . ILE A 1 98 ? -25.153 5.412 27.279 1.00 89.00 98 ILE A O 1
ATOM 799 N N . ARG A 1 99 ? -25.426 4.492 29.310 1.00 89.12 99 ARG A N 1
ATOM 800 C CA . ARG A 1 99 ? -25.039 3.140 28.923 1.00 89.12 99 ARG A CA 1
ATOM 801 C C . ARG A 1 99 ? -26.255 2.362 28.426 1.00 89.12 99 ARG A C 1
ATOM 803 O O . ARG A 1 99 ? -27.232 2.184 29.146 1.00 89.12 99 ARG A O 1
ATOM 810 N N . ASN A 1 100 ? -26.153 1.836 27.209 1.00 92.25 100 ASN A N 1
ATOM 811 C CA . ASN A 1 100 ? -27.106 0.881 26.656 1.00 92.25 100 ASN A CA 1
ATOM 812 C C . ASN A 1 100 ? -26.503 -0.529 26.710 1.00 92.25 100 ASN A C 1
ATOM 814 O O . ASN A 1 100 ? -25.573 -0.830 25.964 1.00 92.25 100 ASN A O 1
ATOM 818 N N . GLN A 1 101 ? -27.043 -1.387 27.581 1.00 92.69 101 GLN A N 1
ATOM 819 C CA . GLN A 1 101 ? -26.532 -2.747 27.772 1.00 92.69 101 GLN A CA 1
ATOM 820 C C . GLN A 1 101 ? -26.608 -3.585 26.488 1.00 92.69 101 GLN A C 1
ATOM 822 O O . GLN A 1 101 ? -25.653 -4.275 26.162 1.00 92.69 101 GLN A O 1
ATOM 827 N N . ALA A 1 102 ? -27.693 -3.472 25.715 1.00 94.50 102 ALA A N 1
ATOM 828 C CA . ALA A 1 102 ? -27.849 -4.241 24.482 1.00 94.50 102 ALA A CA 1
ATOM 829 C C . ALA A 1 102 ? -26.818 -3.842 23.412 1.00 94.50 102 ALA A C 1
ATOM 831 O O . ALA A 1 102 ? -26.340 -4.684 22.656 1.00 94.50 102 ALA A O 1
ATOM 832 N N . GLU A 1 103 ? -26.458 -2.557 23.351 1.00 95.19 103 GLU A N 1
ATOM 833 C CA . GLU A 1 103 ? -25.417 -2.079 22.438 1.00 95.19 103 GLU A CA 1
ATOM 834 C C . GLU A 1 103 ? -24.018 -2.514 22.888 1.00 95.19 103 GLU A C 1
ATOM 836 O O . GLU A 1 103 ? -23.185 -2.864 22.054 1.00 95.19 103 GLU A O 1
ATOM 841 N N . GLU A 1 104 ? -23.763 -2.525 24.198 1.00 95.25 104 GLU A N 1
ATOM 842 C CA . GLU A 1 104 ? -22.515 -3.052 24.746 1.00 95.25 104 GLU A CA 1
ATOM 843 C C . GLU A 1 104 ? -22.365 -4.546 24.461 1.00 95.25 104 GLU A C 1
ATOM 845 O O . GLU A 1 104 ? -21.324 -4.957 23.953 1.00 95.25 104 GLU A O 1
ATOM 850 N N . ASP A 1 105 ? -23.404 -5.341 24.717 1.00 94.94 105 ASP A N 1
ATOM 851 C CA . ASP A 1 105 ? -23.397 -6.779 24.452 1.00 94.94 105 ASP A CA 1
ATOM 852 C C . ASP A 1 105 ? -23.155 -7.056 22.960 1.00 94.94 105 ASP A C 1
ATOM 854 O O . ASP A 1 105 ? -22.337 -7.907 22.610 1.00 94.94 105 ASP A O 1
ATOM 858 N N . ALA A 1 106 ? -23.786 -6.282 22.068 1.00 94.50 106 ALA A N 1
ATOM 859 C CA . ALA A 1 106 ? -23.557 -6.373 20.627 1.00 94.50 106 ALA A CA 1
ATOM 860 C C . ALA A 1 106 ? -22.116 -6.001 20.231 1.00 94.50 106 ALA A C 1
ATOM 862 O O . ALA A 1 106 ? -21.528 -6.651 19.367 1.00 94.50 106 ALA A O 1
ATOM 863 N N . ALA A 1 107 ? -21.525 -4.981 20.860 1.00 94.81 107 ALA A N 1
ATOM 864 C CA . ALA A 1 107 ? -20.141 -4.589 20.610 1.00 94.81 107 ALA A CA 1
ATOM 865 C C . ALA A 1 107 ? -19.144 -5.656 21.100 1.00 94.81 107 ALA A C 1
ATOM 867 O O . ALA A 1 107 ? -18.216 -6.007 20.372 1.00 94.81 107 ALA A O 1
ATOM 868 N N . ILE A 1 108 ? -19.367 -6.224 22.291 1.00 94.69 108 ILE A N 1
ATOM 869 C CA . ILE A 1 108 ? -18.559 -7.324 22.842 1.00 94.69 108 ILE A CA 1
ATOM 870 C C . ILE A 1 108 ? -18.661 -8.566 21.953 1.00 94.69 108 ILE A C 1
ATOM 872 O O . ILE A 1 108 ? -17.649 -9.226 21.696 1.00 94.69 108 ILE A O 1
ATOM 876 N N . GLN A 1 109 ? -19.873 -8.887 21.494 1.00 93.19 109 GLN A N 1
ATOM 877 C CA . GLN A 1 109 ? -20.128 -10.018 20.612 1.00 93.19 109 GLN A CA 1
ATOM 878 C C . GLN A 1 109 ? -19.438 -9.826 19.259 1.00 93.19 109 GLN A C 1
ATOM 880 O O . GLN A 1 109 ? -18.762 -10.738 18.793 1.00 93.19 109 GLN A O 1
ATOM 885 N N . LYS A 1 110 ? -19.500 -8.624 18.679 1.00 90.94 110 LYS A N 1
ATOM 886 C CA . LYS A 1 110 ? -18.768 -8.292 17.453 1.00 90.94 110 LYS A CA 1
ATOM 887 C C . LYS A 1 110 ? -17.256 -8.468 17.615 1.00 90.94 110 LYS A C 1
ATOM 889 O O . LYS A 1 110 ? -16.633 -9.158 16.815 1.00 90.94 110 LYS A O 1
ATOM 894 N N . ASP A 1 111 ? -16.676 -7.940 18.694 1.00 92.06 111 ASP A N 1
ATOM 895 C CA . ASP A 1 111 ? -15.250 -8.134 18.991 1.00 92.06 111 ASP A CA 1
ATOM 896 C C . ASP A 1 111 ? -14.908 -9.622 19.251 1.00 92.06 111 ASP A C 1
ATOM 898 O O . ASP A 1 111 ? -13.756 -10.041 19.117 1.00 92.06 111 ASP A O 1
ATOM 902 N N . ALA A 1 112 ? -15.875 -10.447 19.678 1.00 89.56 112 ALA A N 1
ATOM 903 C CA . ALA A 1 112 ? -15.707 -11.898 19.828 1.00 89.56 112 ALA A CA 1
ATOM 904 C C . ALA A 1 112 ? -15.708 -12.615 18.478 1.00 89.56 112 ALA A C 1
ATOM 906 O O . ALA A 1 112 ? -14.849 -13.464 18.242 1.00 89.56 112 ALA A O 1
ATOM 907 N N . GLU A 1 113 ? -16.647 -12.262 17.606 1.00 89.12 113 GLU A N 1
ATOM 908 C CA . GLU A 1 113 ? -16.773 -12.798 16.254 1.00 89.12 113 GLU A CA 1
ATOM 909 C C . GLU A 1 113 ? -15.551 -12.449 15.411 1.00 89.12 113 GLU A C 1
ATOM 911 O O . GLU A 1 113 ? -14.977 -13.339 14.788 1.00 89.12 113 GLU A O 1
ATOM 916 N N . ASP A 1 114 ? -15.077 -11.202 15.466 1.00 85.25 114 ASP A N 1
ATOM 917 C CA . ASP A 1 114 ? -13.871 -10.777 14.755 1.00 85.25 114 ASP A CA 1
ATOM 918 C C . ASP A 1 114 ? -12.628 -11.535 15.257 1.00 85.25 114 ASP A C 1
ATOM 920 O O . ASP A 1 114 ? -11.795 -11.983 14.463 1.00 85.25 114 ASP A O 1
ATOM 924 N N . PHE A 1 115 ? -12.529 -11.768 16.571 1.00 85.06 115 PHE A N 1
ATOM 925 C CA . PHE A 1 115 ? -11.458 -12.576 17.155 1.00 85.06 115 PHE A CA 1
ATOM 926 C C . PHE A 1 115 ? -11.524 -14.046 16.724 1.00 85.06 115 PHE A C 1
ATOM 928 O O . PHE A 1 115 ? -10.508 -14.621 16.327 1.00 85.06 115 PHE A O 1
ATOM 935 N N . GLN A 1 116 ? -12.710 -14.655 16.750 1.00 82.38 116 GLN A N 1
ATOM 936 C CA . GLN A 1 116 ? -12.915 -16.028 16.286 1.00 82.38 116 GLN A CA 1
ATOM 937 C C . GLN A 1 116 ? -12.660 -16.162 14.785 1.00 82.38 116 GLN A C 1
ATOM 939 O O . GLN A 1 116 ? -12.038 -17.131 14.356 1.00 82.38 116 GLN A O 1
ATOM 944 N N . ALA A 1 117 ? -13.069 -15.180 13.984 1.00 77.00 117 ALA A N 1
ATOM 945 C CA . ALA A 1 117 ? -12.806 -15.146 12.555 1.00 77.00 117 ALA A CA 1
ATOM 946 C C . ALA A 1 117 ? -11.303 -15.107 12.260 1.00 77.00 117 ALA A C 1
ATOM 948 O O . ALA A 1 117 ? -10.891 -15.656 11.244 1.00 77.00 117 ALA A O 1
ATOM 949 N N . ILE A 1 118 ? -10.483 -14.473 13.112 1.00 70.12 118 ILE A N 1
ATOM 950 C CA . ILE A 1 118 ? -9.010 -14.514 13.025 1.00 70.12 118 ILE A CA 1
ATOM 951 C C . ILE A 1 118 ? -8.457 -15.863 13.471 1.00 70.12 118 ILE A C 1
ATOM 953 O O . ILE A 1 118 ? -7.611 -16.428 12.784 1.00 70.12 118 ILE A O 1
ATOM 957 N N . SER A 1 119 ? -8.962 -16.408 14.576 1.00 64.25 119 SER A N 1
ATOM 958 C CA . SER A 1 119 ? -8.516 -17.711 15.077 1.00 64.25 119 SER A CA 1
ATOM 959 C C . SER A 1 119 ? -8.863 -18.874 14.138 1.00 64.25 119 SER A C 1
ATOM 961 O O . SER A 1 119 ? -8.174 -19.890 14.166 1.00 64.25 119 SER A O 1
ATOM 963 N N . ASN A 1 120 ? -9.920 -18.734 13.332 1.00 62.00 120 ASN A N 1
ATOM 964 C CA . ASN A 1 120 ? -10.424 -19.763 12.417 1.00 62.00 120 ASN A CA 1
ATOM 965 C C . ASN A 1 120 ? -10.068 -19.505 10.944 1.00 62.00 120 ASN A C 1
ATOM 967 O O . ASN A 1 120 ? -10.363 -20.345 10.094 1.00 62.00 120 ASN A O 1
ATOM 971 N N . SER A 1 121 ? -9.473 -18.356 10.607 1.00 52.28 121 SER A N 1
ATOM 972 C CA . SER A 1 121 ? -9.055 -18.090 9.230 1.00 52.28 121 SER A CA 1
ATOM 973 C C . SER A 1 121 ? -7.805 -18.892 8.869 1.00 52.28 121 SER A C 1
ATOM 975 O O . SER A 1 121 ? -6.820 -18.878 9.604 1.00 52.28 121 SER A O 1
ATOM 977 N N . GLN A 1 122 ? -7.855 -19.543 7.701 1.00 50.34 122 GLN A N 1
ATOM 978 C CA . GLN A 1 122 ? -6.695 -20.053 6.963 1.00 50.34 122 GLN A CA 1
ATOM 979 C C . GLN A 1 122 ? -5.597 -18.978 6.828 1.00 50.34 122 GLN A C 1
ATOM 981 O O . GLN A 1 122 ? -5.913 -17.791 6.960 1.00 50.34 122 GLN A O 1
ATOM 986 N N . PRO A 1 123 ? -4.327 -19.373 6.588 1.00 53.41 123 PRO A N 1
ATOM 987 C CA . PRO A 1 123 ? -3.216 -18.433 6.468 1.00 53.41 123 PRO A CA 1
ATOM 988 C C . PRO A 1 123 ? -3.606 -17.284 5.540 1.00 53.41 123 PRO A C 1
ATOM 990 O O . PRO A 1 123 ? -3.989 -17.504 4.395 1.00 53.41 123 PRO A O 1
ATOM 993 N N . VAL A 1 124 ? -3.579 -16.066 6.083 1.00 60.03 124 VAL A N 1
ATOM 994 C CA . VAL A 1 124 ? -3.745 -14.841 5.302 1.00 60.03 124 VAL A CA 1
ATOM 995 C C . VAL A 1 124 ? -2.654 -14.876 4.244 1.00 60.03 124 VAL A C 1
ATOM 997 O O . VAL A 1 124 ? -1.491 -15.036 4.612 1.00 60.03 124 VAL A O 1
ATOM 1000 N N . ASP A 1 125 ? -3.026 -14.774 2.967 1.00 68.56 125 ASP A N 1
ATOM 1001 C CA . ASP A 1 125 ? -2.052 -14.766 1.881 1.00 68.56 125 ASP A CA 1
ATOM 1002 C C . ASP A 1 125 ? -1.005 -13.683 2.170 1.00 68.56 125 ASP A C 1
ATOM 1004 O O . ASP A 1 125 ? -1.321 -12.487 2.173 1.00 68.56 125 ASP A O 1
ATOM 1008 N N . GLU A 1 126 ? 0.219 -14.110 2.492 1.00 79.25 126 GLU A N 1
ATOM 1009 C CA . GLU A 1 126 ? 1.280 -13.198 2.896 1.00 79.25 126 GLU A CA 1
ATOM 1010 C C . GLU A 1 126 ? 1.542 -12.201 1.770 1.00 79.25 126 GLU A C 1
ATOM 1012 O O . GLU A 1 126 ? 1.742 -12.569 0.612 1.00 79.25 126 GLU A O 1
ATOM 1017 N N . ILE A 1 127 ? 1.546 -10.920 2.126 1.00 89.62 127 ILE A N 1
ATOM 1018 C CA . ILE A 1 127 ? 1.935 -9.853 1.216 1.00 89.62 127 ILE A CA 1
ATOM 1019 C C . ILE A 1 127 ? 3.401 -9.534 1.470 1.00 89.62 127 ILE A C 1
ATOM 1021 O O . ILE A 1 127 ? 3.822 -9.303 2.604 1.00 89.62 127 ILE A O 1
ATOM 1025 N N . GLU A 1 128 ? 4.162 -9.457 0.389 1.00 91.81 128 GLU A N 1
ATOM 1026 C CA . GLU A 1 128 ? 5.542 -8.991 0.396 1.00 91.81 128 GLU A CA 1
ATOM 1027 C C . GLU A 1 128 ? 5.586 -7.591 -0.214 1.00 91.81 128 GLU A C 1
ATOM 1029 O O . GLU A 1 128 ? 5.084 -7.396 -1.320 1.00 91.81 128 GLU A O 1
ATOM 1034 N N . LEU A 1 129 ? 6.150 -6.621 0.514 1.00 93.88 129 LEU A N 1
ATOM 1035 C CA . LEU A 1 129 ? 6.285 -5.228 0.080 1.00 93.88 129 LEU A CA 1
ATOM 1036 C C . LEU A 1 129 ? 7.753 -4.882 -0.166 1.00 93.88 129 LEU A C 1
ATOM 1038 O O . LEU A 1 129 ? 8.575 -4.990 0.743 1.00 93.88 129 LEU A O 1
ATOM 1042 N N . TYR A 1 130 ? 8.070 -4.386 -1.357 1.00 94.62 130 TYR A N 1
ATOM 1043 C CA . TYR A 1 130 ? 9.395 -3.853 -1.689 1.00 94.62 130 TYR A CA 1
ATOM 1044 C C . TYR A 1 130 ? 9.330 -2.343 -1.966 1.00 94.62 130 TYR A C 1
ATOM 1046 O O . TYR A 1 130 ? 8.372 -1.868 -2.574 1.00 94.62 130 TYR A O 1
ATOM 1054 N N . ASP A 1 131 ? 10.347 -1.587 -1.541 1.00 93.81 131 ASP A N 1
ATOM 1055 C CA . ASP A 1 131 ? 10.544 -0.197 -1.984 1.00 93.81 131 ASP A CA 1
ATOM 1056 C C . ASP A 1 131 ? 11.221 -0.223 -3.358 1.00 93.81 131 ASP A C 1
ATOM 1058 O O . ASP A 1 131 ? 12.368 -0.655 -3.481 1.00 93.81 131 ASP A O 1
ATOM 1062 N N . MET A 1 132 ? 10.524 0.246 -4.391 1.00 93.75 132 MET A N 1
ATOM 1063 C CA . MET A 1 132 ? 11.046 0.238 -5.761 1.00 93.75 132 MET A CA 1
ATOM 1064 C C . MET A 1 132 ? 12.235 1.197 -5.936 1.00 93.75 132 MET A C 1
ATOM 1066 O O . MET A 1 132 ? 13.080 1.004 -6.805 1.00 93.75 132 MET A O 1
ATOM 1070 N N . LEU A 1 133 ? 12.330 2.235 -5.101 1.00 89.62 133 LEU A N 1
ATOM 1071 C CA . LEU A 1 133 ? 13.431 3.201 -5.139 1.00 89.62 133 LEU A CA 1
ATOM 1072 C C . LEU A 1 133 ? 14.645 2.740 -4.335 1.00 89.62 133 LEU A C 1
ATOM 1074 O O . LEU A 1 133 ? 15.745 3.233 -4.564 1.00 89.62 133 LEU A O 1
ATOM 1078 N N . ASN A 1 134 ? 14.444 1.818 -3.395 1.00 86.94 134 ASN A N 1
ATOM 1079 C CA . ASN A 1 134 ? 15.491 1.245 -2.559 1.00 86.94 134 ASN A CA 1
ATOM 1080 C C . ASN A 1 134 ? 15.305 -0.278 -2.481 1.00 86.94 134 ASN A C 1
ATOM 1082 O O . ASN A 1 134 ? 14.909 -0.790 -1.430 1.00 86.94 134 ASN A O 1
ATOM 1086 N N . PRO A 1 135 ? 15.561 -1.013 -3.578 1.00 77.44 135 PRO A N 1
ATOM 1087 C CA . PRO A 1 135 ? 15.305 -2.444 -3.625 1.00 77.44 135 PRO A CA 1
ATOM 1088 C C . PRO A 1 135 ? 16.217 -3.180 -2.638 1.00 77.44 135 PRO A C 1
ATOM 1090 O O . PRO A 1 135 ? 17.409 -3.381 -2.878 1.00 77.44 135 PRO A O 1
ATOM 1093 N N . THR A 1 136 ? 15.652 -3.584 -1.502 1.00 77.56 136 THR A N 1
ATOM 1094 C CA . THR A 1 136 ? 16.311 -4.447 -0.523 1.00 77.56 136 THR A CA 1
ATOM 1095 C C . THR A 1 136 ? 16.120 -5.916 -0.899 1.00 77.56 136 THR A C 1
ATOM 1097 O O . THR A 1 136 ? 15.073 -6.286 -1.434 1.00 77.56 136 THR A O 1
ATOM 1100 N N . PRO A 1 137 ? 17.092 -6.797 -0.593 1.00 74.12 137 PRO A N 1
ATOM 1101 C CA . PRO A 1 137 ? 16.943 -8.230 -0.853 1.00 74.12 137 PRO A CA 1
ATOM 1102 C C . PRO A 1 137 ? 15.816 -8.859 -0.021 1.00 74.12 137 PRO A C 1
ATOM 1104 O O . PRO A 1 137 ? 15.204 -9.833 -0.450 1.00 74.12 137 PRO A O 1
ATOM 1107 N N . SER A 1 138 ? 15.518 -8.284 1.146 1.00 85.19 138 SER A N 1
ATOM 1108 C CA . SER A 1 138 ? 14.438 -8.738 2.021 1.00 85.19 138 SER A CA 1
ATOM 1109 C C . SER A 1 138 ? 13.200 -7.853 1.851 1.00 85.19 138 SER A C 1
ATOM 1111 O O . SER A 1 138 ? 13.335 -6.631 1.983 1.00 85.19 138 SER A O 1
ATOM 1113 N N . PRO A 1 139 ? 12.009 -8.431 1.600 1.00 90.19 139 PRO A N 1
ATOM 1114 C CA . PRO A 1 139 ? 10.766 -7.677 1.596 1.00 90.19 139 PRO A CA 1
ATOM 1115 C C . PRO A 1 139 ? 10.389 -7.226 3.000 1.00 90.19 139 PRO A C 1
ATOM 1117 O O . PRO A 1 139 ? 10.650 -7.907 3.997 1.00 90.19 139 PRO A O 1
ATOM 1120 N N . HIS A 1 140 ? 9.666 -6.117 3.061 1.00 90.12 140 HIS A N 1
ATOM 1121 C CA . HIS A 1 140 ? 8.903 -5.757 4.237 1.00 90.12 140 HIS A CA 1
ATOM 1122 C C . HIS A 1 140 ? 7.645 -6.628 4.298 1.00 90.12 140 HIS A C 1
ATOM 1124 O O . HIS A 1 140 ? 6.851 -6.651 3.356 1.00 90.12 140 HIS A O 1
ATOM 1130 N N . LYS A 1 141 ? 7.461 -7.357 5.400 1.00 89.06 141 LYS A N 1
ATOM 1131 C CA . LYS A 1 141 ? 6.313 -8.249 5.604 1.00 89.06 141 LYS A CA 1
ATOM 1132 C C . LYS A 1 141 ? 5.376 -7.651 6.650 1.00 89.06 141 LYS A C 1
ATOM 1134 O O . LYS A 1 141 ? 5.731 -7.625 7.833 1.00 89.06 141 LYS A O 1
ATOM 1139 N N . PRO A 1 142 ? 4.199 -7.137 6.251 1.00 87.62 142 PRO A N 1
ATOM 1140 C CA . PRO A 1 142 ? 3.195 -6.696 7.201 1.00 87.62 142 PRO A CA 1
ATOM 1141 C C . PRO A 1 142 ? 2.781 -7.845 8.124 1.00 87.62 142 PRO A C 1
ATOM 1143 O O . PRO A 1 142 ? 2.650 -8.979 7.664 1.00 87.62 142 PRO A O 1
ATOM 1146 N N . PRO A 1 143 ? 2.527 -7.573 9.413 1.00 81.94 143 PRO A N 1
ATOM 1147 C CA . PRO A 1 143 ? 1.978 -8.585 10.301 1.00 81.94 143 PRO A CA 1
ATOM 1148 C C . PRO A 1 143 ? 0.646 -9.150 9.784 1.00 81.94 143 PRO A C 1
ATOM 1150 O O . PRO A 1 143 ? -0.244 -8.385 9.403 1.00 81.94 143 PRO A O 1
ATOM 1153 N N . ALA A 1 144 ? 0.493 -10.477 9.821 1.00 77.50 144 ALA A N 1
ATOM 1154 C CA . ALA A 1 144 ? -0.669 -11.184 9.276 1.00 77.50 144 ALA A CA 1
ATOM 1155 C C . ALA A 1 144 ? -2.009 -10.712 9.880 1.00 77.50 144 ALA A C 1
ATOM 1157 O O . ALA A 1 144 ? -3.002 -10.600 9.157 1.00 77.50 144 ALA A O 1
ATOM 1158 N N . TYR A 1 145 ? -2.037 -10.344 11.170 1.00 69.00 145 TYR A N 1
ATOM 1159 C CA . TYR A 1 145 ? -3.233 -9.813 11.837 1.00 69.00 145 TYR A CA 1
ATOM 1160 C C . TYR A 1 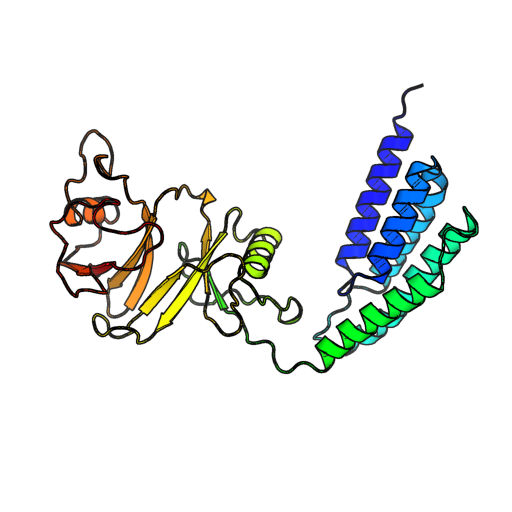145 ? -3.832 -8.560 11.200 1.00 69.00 145 TYR A C 1
ATOM 1162 O O . TYR A 1 145 ? -5.015 -8.287 11.398 1.00 69.00 145 TYR A O 1
ATOM 1170 N N . LEU A 1 146 ? -3.048 -7.779 10.451 1.00 77.38 146 LEU A N 1
ATOM 1171 C CA . LEU A 1 146 ? -3.550 -6.559 9.823 1.00 77.38 146 LEU A CA 1
ATOM 1172 C C . LEU A 1 146 ? -4.500 -6.838 8.658 1.00 77.38 146 LEU A C 1
ATOM 1174 O O . LEU A 1 146 ? -5.203 -5.917 8.247 1.00 77.38 146 LEU A O 1
ATOM 1178 N N . ARG A 1 147 ? -4.527 -8.077 8.138 1.00 79.31 147 ARG A N 1
ATOM 1179 C CA . ARG A 1 147 ? -5.431 -8.515 7.061 1.00 79.31 147 ARG A CA 1
ATOM 1180 C C . ARG A 1 147 ? -5.497 -7.511 5.912 1.00 79.31 147 ARG A C 1
ATOM 1182 O O . ARG A 1 147 ? -6.575 -7.120 5.467 1.00 79.31 147 ARG A O 1
ATOM 1189 N N . LEU A 1 148 ? -4.327 -7.070 5.455 1.00 88.19 148 LEU A N 1
ATOM 1190 C CA . LEU A 1 148 ? -4.234 -6.123 4.353 1.00 88.19 148 LEU A CA 1
ATOM 1191 C C . LEU A 1 148 ? -4.791 -6.801 3.101 1.00 88.19 148 LEU A C 1
ATOM 1193 O O . LEU A 1 148 ? -4.158 -7.674 2.523 1.00 88.19 148 LEU A O 1
ATOM 1197 N N . SER A 1 149 ? -6.014 -6.447 2.725 1.00 88.25 149 SER A N 1
ATOM 1198 C CA . SER A 1 149 ? -6.750 -7.152 1.670 1.00 88.25 149 SER A CA 1
ATOM 1199 C C . SER A 1 149 ? -6.877 -6.309 0.408 1.00 88.25 149 SER A C 1
ATOM 1201 O O . SER A 1 149 ? -7.001 -6.850 -0.694 1.00 88.25 149 SER A O 1
ATOM 1203 N N . THR A 1 150 ? -6.795 -4.985 0.559 1.00 93.56 150 THR A N 1
ATOM 1204 C CA . THR A 1 150 ? -6.916 -4.005 -0.520 1.00 93.56 150 THR A CA 1
ATOM 1205 C C . THR A 1 150 ? -5.705 -3.077 -0.602 1.00 93.56 150 THR A C 1
ATOM 1207 O O . THR A 1 150 ? -4.979 -2.877 0.375 1.00 93.56 150 THR A O 1
ATOM 1210 N N . CYS A 1 151 ? -5.512 -2.445 -1.763 1.00 94.38 151 CYS A N 1
ATOM 1211 C CA . CYS A 1 151 ? -4.496 -1.403 -1.949 1.00 94.38 151 CYS A CA 1
ATOM 1212 C C . CYS A 1 151 ? -4.630 -0.273 -0.912 1.00 94.38 151 CYS A C 1
ATOM 1214 O O . CYS A 1 151 ? -3.635 0.189 -0.354 1.00 94.38 151 CYS A O 1
ATOM 1216 N N . ARG A 1 152 ? -5.861 0.134 -0.577 1.00 94.75 152 ARG A N 1
ATOM 1217 C CA . ARG A 1 152 ? -6.135 1.120 0.477 1.00 94.75 152 ARG A CA 1
ATOM 1218 C C . ARG A 1 152 ? -5.548 0.714 1.829 1.00 94.75 152 ARG A C 1
ATOM 1220 O O . ARG A 1 152 ? -4.956 1.564 2.497 1.00 94.75 152 ARG A O 1
ATOM 1227 N N . ASP A 1 153 ? -5.694 -0.551 2.216 1.00 93.12 153 ASP A N 1
ATOM 1228 C CA . ASP A 1 153 ? -5.176 -1.062 3.489 1.00 93.12 153 ASP A CA 1
ATOM 1229 C C . ASP A 1 153 ? -3.647 -0.999 3.510 1.00 93.12 153 ASP A C 1
ATOM 1231 O O . ASP A 1 153 ? -3.059 -0.490 4.465 1.00 93.12 153 ASP A O 1
ATOM 1235 N N . VAL A 1 154 ? -3.006 -1.424 2.416 1.00 95.38 154 VAL A N 1
ATOM 1236 C CA . VAL A 1 154 ? -1.546 -1.367 2.253 1.00 95.38 154 VAL A CA 1
ATOM 1237 C C . VAL A 1 154 ? -1.033 0.072 2.306 1.00 95.38 154 VAL A C 1
ATOM 1239 O O . VAL A 1 154 ? -0.079 0.357 3.026 1.00 95.38 154 VAL A O 1
ATOM 1242 N N . ARG A 1 155 ? -1.685 1.017 1.618 1.00 96.06 155 ARG A N 1
ATOM 1243 C CA . ARG A 1 155 ? -1.301 2.439 1.670 1.00 96.06 155 ARG A CA 1
ATOM 1244 C C . ARG A 1 155 ? -1.407 3.000 3.085 1.00 96.06 155 ARG A C 1
ATOM 1246 O O . ARG A 1 155 ? -0.488 3.672 3.544 1.00 96.06 155 ARG A O 1
ATOM 1253 N N . LYS A 1 156 ? -2.504 2.706 3.792 1.00 93.88 156 LYS A N 1
ATOM 1254 C CA . LYS A 1 156 ? -2.689 3.120 5.190 1.00 93.88 156 LYS A CA 1
ATOM 1255 C C . LYS A 1 156 ? -1.609 2.521 6.090 1.00 93.88 156 LYS A C 1
ATOM 1257 O O . LYS A 1 156 ? -1.080 3.225 6.943 1.00 93.88 156 LYS A O 1
ATOM 1262 N N . TYR A 1 157 ? -1.261 1.256 5.877 1.00 94.75 157 TYR A N 1
ATOM 1263 C CA . TYR A 1 157 ? -0.179 0.595 6.594 1.00 94.75 157 TYR A CA 1
ATOM 1264 C C . TYR A 1 157 ? 1.170 1.294 6.378 1.00 94.75 157 TYR A C 1
ATOM 1266 O O . TYR A 1 157 ? 1.807 1.675 7.357 1.00 94.75 157 TYR A O 1
ATOM 1274 N N . LEU A 1 158 ? 1.568 1.534 5.123 1.00 95.69 158 LEU A N 1
ATOM 1275 C CA . LEU A 1 158 ? 2.824 2.218 4.787 1.00 95.69 158 LEU A CA 1
ATOM 1276 C C . LEU A 1 158 ? 2.910 3.620 5.410 1.00 95.69 158 LEU A C 1
ATOM 1278 O O . LEU A 1 158 ? 3.967 3.996 5.911 1.00 95.69 158 LEU A O 1
ATOM 1282 N N . LEU A 1 159 ? 1.791 4.356 5.435 1.00 93.94 159 LEU A N 1
ATOM 1283 C CA . LEU A 1 159 ? 1.683 5.656 6.107 1.00 93.94 159 LEU A CA 1
ATOM 1284 C C . LEU A 1 159 ? 1.882 5.532 7.623 1.00 93.94 159 LEU A C 1
ATOM 1286 O O . LEU A 1 159 ? 2.661 6.276 8.209 1.00 93.94 159 LEU A O 1
ATOM 1290 N N . CYS A 1 160 ? 1.190 4.589 8.267 1.00 92.44 160 CYS A N 1
ATOM 1291 C CA . CYS A 1 160 ? 1.271 4.385 9.715 1.00 92.44 160 CYS A CA 1
ATOM 1292 C C . CYS A 1 160 ? 2.629 3.849 10.185 1.00 92.44 160 CYS A C 1
ATOM 1294 O O . CYS A 1 160 ? 2.954 4.004 11.357 1.00 92.44 160 CYS A O 1
ATOM 1296 N N . GLN A 1 161 ? 3.379 3.171 9.316 1.00 93.38 161 GLN A N 1
ATOM 1297 C CA . GLN A 1 161 ? 4.738 2.699 9.598 1.00 93.38 161 GLN A CA 1
ATOM 1298 C C . GLN A 1 161 ? 5.821 3.691 9.157 1.00 93.38 161 GLN A C 1
ATOM 1300 O O . GLN A 1 161 ? 6.999 3.367 9.255 1.00 93.38 161 GLN A O 1
ATOM 1305 N N . GLU A 1 162 ? 5.433 4.864 8.645 1.00 93.00 162 GLU A N 1
ATOM 1306 C CA . GLU A 1 162 ? 6.352 5.899 8.152 1.00 93.00 162 GLU A CA 1
ATOM 1307 C C . GLU A 1 162 ? 7.299 5.406 7.038 1.00 93.00 162 GLU A C 1
ATOM 1309 O O . GLU A 1 162 ? 8.350 5.990 6.787 1.00 93.00 162 GLU A O 1
ATOM 1314 N N . LEU A 1 163 ? 6.902 4.351 6.318 1.00 90.94 163 LEU A N 1
ATOM 1315 C CA . LEU A 1 163 ? 7.666 3.787 5.199 1.00 90.94 163 LEU A CA 1
ATOM 1316 C C . LEU A 1 163 ? 7.498 4.622 3.924 1.00 90.94 163 LEU A C 1
ATOM 1318 O O . LEU A 1 163 ? 8.404 4.713 3.098 1.00 90.94 163 LEU A O 1
ATOM 1322 N N . ALA A 1 164 ? 6.333 5.253 3.759 1.00 93.81 164 ALA A N 1
ATOM 1323 C CA . ALA A 1 164 ? 6.054 6.177 2.667 1.00 93.81 164 ALA A CA 1
ATOM 1324 C C . ALA A 1 164 ? 4.973 7.180 3.076 1.00 93.81 164 ALA A C 1
ATOM 1326 O O . ALA A 1 164 ? 3.962 6.799 3.660 1.00 93.81 164 ALA A O 1
ATOM 1327 N N . SER A 1 165 ? 5.152 8.454 2.720 1.00 93.38 165 SER A N 1
ATOM 1328 C CA . SER A 1 165 ? 4.182 9.521 3.009 1.00 93.38 165 SER A CA 1
ATOM 1329 C C . SER A 1 165 ? 3.146 9.710 1.900 1.00 93.38 165 SER A C 1
ATOM 1331 O O . SER A 1 165 ? 2.039 10.162 2.172 1.00 93.38 165 SER A O 1
ATOM 1333 N N . HIS A 1 166 ? 3.474 9.338 0.660 1.00 94.62 166 HIS A N 1
ATOM 1334 C CA . HIS A 1 166 ? 2.535 9.307 -0.464 1.00 94.62 166 HIS A CA 1
ATOM 1335 C C . HIS A 1 166 ? 2.740 8.022 -1.279 1.00 94.62 166 HIS A C 1
ATOM 1337 O O . HIS A 1 166 ? 3.280 8.081 -2.383 1.00 94.62 166 HIS A O 1
ATOM 1343 N N . PRO A 1 167 ? 2.368 6.845 -0.737 1.00 95.75 167 PRO A N 1
ATOM 1344 C CA . PRO A 1 167 ? 2.597 5.579 -1.419 1.00 95.75 167 PRO A CA 1
ATOM 1345 C C . PRO A 1 167 ? 1.676 5.415 -2.630 1.00 95.75 167 PRO A C 1
ATOM 1347 O O . PRO A 1 167 ? 0.459 5.597 -2.511 1.00 95.75 167 PRO A O 1
ATOM 1350 N N . GLU A 1 168 ? 2.248 4.988 -3.750 1.00 96.19 168 GLU A N 1
ATOM 1351 C CA . GLU A 1 168 ? 1.560 4.309 -4.850 1.00 96.19 168 GLU A CA 1
ATOM 1352 C C . GLU A 1 168 ? 2.014 2.849 -4.916 1.00 96.19 168 GLU A C 1
ATOM 1354 O O . GLU A 1 168 ? 3.178 2.557 -4.647 1.00 96.19 168 GLU A O 1
ATOM 1359 N N . ILE A 1 169 ? 1.083 1.939 -5.216 1.00 97.38 169 ILE A N 1
ATOM 1360 C CA . ILE A 1 169 ? 1.287 0.488 -5.118 1.00 97.38 169 ILE A CA 1
ATOM 1361 C C . ILE A 1 169 ? 1.249 -0.138 -6.507 1.00 97.38 169 ILE A C 1
ATOM 1363 O O . ILE A 1 169 ? 0.377 0.174 -7.319 1.00 97.38 169 ILE A O 1
ATOM 1367 N N . TRP A 1 170 ? 2.169 -1.066 -6.727 1.00 97.75 170 TRP A N 1
ATOM 1368 C CA . TRP A 1 170 ? 2.335 -1.846 -7.940 1.00 97.75 170 TRP A CA 1
ATOM 1369 C C . TRP A 1 170 ? 2.345 -3.332 -7.600 1.00 97.75 170 TRP A C 1
ATOM 1371 O O . TRP A 1 170 ? 2.836 -3.729 -6.545 1.00 97.75 170 TRP A O 1
ATOM 1381 N N . VAL A 1 171 ? 1.813 -4.164 -8.489 1.00 96.44 171 VAL A N 1
ATOM 1382 C CA . VAL A 1 171 ? 1.943 -5.624 -8.404 1.00 96.44 171 VAL A CA 1
ATOM 1383 C C . VAL A 1 171 ? 3.087 -6.050 -9.298 1.00 96.44 171 VAL A C 1
ATOM 1385 O O . VAL A 1 171 ? 3.078 -5.723 -10.481 1.00 96.44 171 VAL A O 1
ATOM 1388 N N . ARG A 1 172 ? 4.033 -6.810 -8.746 1.00 94.81 172 ARG A N 1
ATOM 1389 C CA . ARG A 1 172 ? 5.079 -7.472 -9.521 1.00 94.81 172 ARG A CA 1
ATOM 1390 C C . ARG A 1 172 ? 4.572 -8.816 -10.028 1.00 94.81 172 ARG A C 1
ATOM 1392 O O . ARG A 1 172 ? 4.169 -9.680 -9.251 1.00 94.81 172 ARG A O 1
ATOM 1399 N N . HIS A 1 173 ? 4.676 -9.005 -11.331 1.00 92.00 173 HIS A N 1
ATOM 1400 C CA . HIS A 1 173 ? 4.463 -10.262 -12.028 1.00 92.00 173 HIS A CA 1
ATOM 1401 C C . HIS A 1 173 ? 5.806 -10.817 -12.519 1.00 92.00 173 HIS A C 1
ATOM 1403 O O . HIS A 1 173 ? 6.765 -10.068 -12.703 1.00 92.00 173 HIS A O 1
ATOM 1409 N N . GLN A 1 174 ? 5.877 -12.129 -12.730 1.00 91.06 174 GLN A N 1
ATOM 1410 C CA . GLN A 1 174 ? 7.057 -12.829 -13.249 1.00 91.06 174 GLN A CA 1
ATOM 1411 C C . GLN A 1 174 ? 6.650 -13.741 -14.406 1.00 91.06 174 GLN A C 1
ATOM 1413 O O . GLN A 1 174 ? 5.523 -14.239 -14.424 1.00 91.06 174 GLN A O 1
ATOM 1418 N N . GLY A 1 175 ? 7.561 -13.963 -15.356 1.00 86.94 175 GLY A N 1
ATOM 1419 C CA . GLY A 1 175 ? 7.328 -14.830 -16.513 1.00 86.94 175 GLY A CA 1
ATOM 1420 C C . GLY A 1 175 ? 6.243 -14.337 -17.477 1.00 86.94 175 GLY A C 1
ATOM 1421 O O . GLY A 1 175 ? 5.623 -15.151 -18.157 1.00 86.94 175 GLY A O 1
ATOM 1422 N N . VAL A 1 176 ? 5.977 -13.028 -17.528 1.00 88.62 176 VAL A N 1
ATOM 1423 C CA . VAL A 1 176 ? 4.899 -12.453 -18.356 1.00 88.62 176 VAL A CA 1
ATOM 1424 C C . VAL A 1 176 ? 5.334 -12.227 -19.807 1.00 88.62 176 VAL A C 1
ATOM 1426 O O . VAL A 1 176 ? 4.502 -12.243 -20.710 1.00 88.62 176 VAL A O 1
ATOM 1429 N N . HIS A 1 177 ? 6.632 -12.046 -20.051 1.00 89.44 177 HIS A N 1
ATOM 1430 C CA . HIS A 1 177 ? 7.198 -11.818 -21.381 1.00 89.44 177 HIS A CA 1
ATOM 1431 C C . HIS A 1 177 ? 8.545 -12.531 -21.552 1.00 89.44 177 HIS A C 1
ATOM 1433 O O . HIS A 1 177 ? 9.153 -12.977 -20.583 1.00 89.44 177 HIS A O 1
ATOM 1439 N N . THR A 1 178 ? 9.060 -12.572 -22.784 1.00 91.81 178 THR A N 1
ATOM 1440 C CA . THR A 1 178 ? 10.300 -13.294 -23.139 1.00 91.81 178 THR A CA 1
ATOM 1441 C C . THR A 1 178 ? 11.515 -12.393 -23.381 1.00 91.81 178 THR A C 1
ATOM 1443 O O . THR A 1 178 ? 12.563 -12.885 -23.787 1.00 91.81 178 THR A O 1
ATOM 1446 N N . LEU A 1 179 ? 11.388 -11.075 -23.185 1.00 90.44 179 LEU A N 1
ATOM 1447 C CA . LEU A 1 179 ? 12.485 -10.118 -23.398 1.00 90.44 179 LEU A CA 1
ATOM 1448 C C . LEU A 1 179 ? 13.672 -10.341 -22.442 1.00 90.44 179 LEU A C 1
ATOM 1450 O O . LEU A 1 179 ? 14.830 -10.211 -22.841 1.00 90.44 179 LEU A O 1
ATOM 1454 N N . THR A 1 180 ? 13.394 -10.700 -21.193 1.00 92.00 180 THR A N 1
ATOM 1455 C CA . THR A 1 180 ? 14.394 -10.978 -20.159 1.00 92.00 180 THR A CA 1
ATOM 1456 C C . THR A 1 180 ? 14.184 -12.392 -19.610 1.00 92.00 180 THR A C 1
ATOM 1458 O O . THR A 1 180 ? 13.088 -12.941 -19.753 1.00 92.00 180 THR A O 1
ATOM 1461 N N . PRO A 1 181 ? 15.194 -13.001 -18.962 1.00 89.44 181 PRO A N 1
ATOM 1462 C CA . PRO A 1 181 ? 15.049 -14.331 -18.371 1.00 89.44 181 PRO A CA 1
ATOM 1463 C C . PRO A 1 181 ? 13.975 -14.409 -17.280 1.00 89.44 181 PRO A C 1
ATOM 1465 O O . PRO A 1 181 ? 13.333 -15.444 -17.130 1.00 89.44 181 PRO A O 1
ATOM 1468 N N . GLU A 1 182 ? 13.789 -13.336 -16.504 1.00 88.75 182 GLU A N 1
ATOM 1469 C CA . GLU A 1 182 ? 12.818 -13.316 -15.404 1.00 88.75 182 GLU A CA 1
ATOM 1470 C C . GLU A 1 182 ? 11.410 -12.894 -15.858 1.00 88.75 182 GLU A C 1
ATOM 1472 O O . GLU A 1 182 ? 10.422 -13.200 -15.181 1.00 88.75 182 GLU A O 1
ATOM 1477 N N . GLY A 1 183 ? 11.299 -12.205 -16.999 1.00 90.44 183 GLY A N 1
ATOM 1478 C CA . GLY A 1 183 ? 10.025 -11.799 -17.587 1.00 90.44 183 GLY A CA 1
ATOM 1479 C C . GLY A 1 183 ? 9.178 -10.924 -16.659 1.00 90.44 183 GLY A C 1
ATOM 1480 O O . GLY A 1 183 ? 7.970 -11.163 -16.549 1.00 90.44 183 GLY A O 1
ATOM 1481 N N . ARG A 1 184 ? 9.802 -10.002 -15.909 1.00 92.88 184 ARG A N 1
ATOM 1482 C CA . ARG A 1 184 ? 9.102 -9.194 -14.900 1.00 92.88 184 ARG A CA 1
ATOM 1483 C C . ARG A 1 184 ? 8.238 -8.104 -15.524 1.00 92.88 184 ARG A C 1
ATOM 1485 O O . ARG A 1 184 ? 8.686 -7.369 -16.390 1.00 92.88 184 ARG A O 1
ATOM 1492 N N . LEU A 1 185 ? 7.031 -7.939 -14.991 1.00 93.7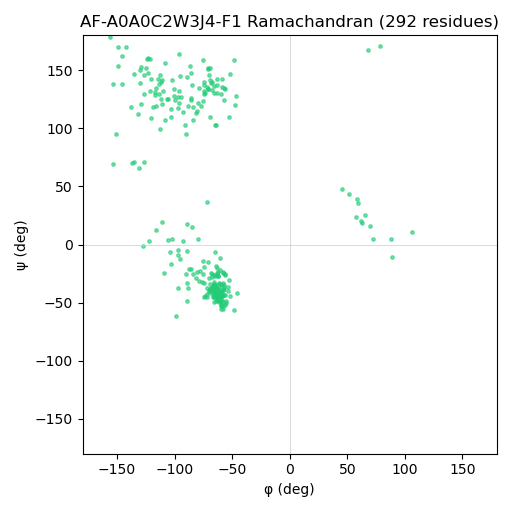5 185 LEU A N 1
ATOM 1493 C CA . LEU A 1 185 ? 6.119 -6.852 -15.351 1.00 93.75 185 LEU A CA 1
ATOM 1494 C C . LEU A 1 185 ? 5.515 -6.251 -14.081 1.00 93.75 185 LEU A C 1
ATOM 1496 O O . LEU A 1 185 ? 5.248 -6.978 -13.123 1.00 93.75 185 LEU A O 1
ATOM 1500 N N . TRP A 1 186 ? 5.247 -4.949 -14.080 1.00 96.94 186 TRP A N 1
ATOM 1501 C CA . TRP A 1 186 ? 4.565 -4.261 -12.990 1.00 96.94 186 TRP A CA 1
ATOM 1502 C C . TRP A 1 186 ? 3.231 -3.672 -13.444 1.00 96.94 186 TRP A C 1
ATOM 1504 O O . TRP A 1 186 ? 3.159 -2.958 -14.438 1.00 96.94 186 TRP A O 1
ATOM 1514 N N . SER A 1 187 ? 2.178 -3.926 -12.668 1.00 96.31 187 SER A N 1
ATOM 1515 C CA . SER A 1 187 ? 0.841 -3.374 -12.917 1.00 96.31 187 SER A CA 1
ATOM 1516 C C . SER A 1 187 ? 0.449 -2.404 -11.809 1.00 96.31 187 SER A C 1
ATOM 1518 O O . SER A 1 187 ? 0.538 -2.744 -10.626 1.00 96.31 187 SER A O 1
ATOM 1520 N N . PHE A 1 188 ? 0.002 -1.204 -12.177 1.00 96.81 188 PHE A N 1
ATOM 1521 C CA . PHE A 1 188 ? -0.473 -0.211 -11.216 1.00 96.81 188 PHE A CA 1
ATOM 1522 C C . PHE A 1 188 ? -1.776 -0.671 -10.547 1.00 96.81 188 PHE A C 1
ATOM 1524 O O . PHE A 1 188 ? -2.709 -1.100 -11.225 1.00 96.81 188 PHE A O 1
ATOM 1531 N N . VAL A 1 189 ? -1.858 -0.553 -9.219 1.00 96.31 189 VAL A N 1
ATOM 1532 C CA . VAL A 1 189 ? -2.990 -1.076 -8.440 1.00 96.31 189 VAL A CA 1
ATOM 1533 C C . VAL A 1 189 ? -3.983 0.022 -8.092 1.00 96.31 189 VAL A C 1
ATOM 1535 O O . VAL A 1 189 ? -3.656 0.996 -7.407 1.00 96.31 189 VAL A O 1
ATOM 1538 N N . GLN A 1 190 ? -5.244 -0.179 -8.467 1.00 94.75 190 GLN A N 1
ATOM 1539 C CA . GLN A 1 190 ? -6.313 0.753 -8.111 1.00 94.75 190 GLN A CA 1
ATOM 1540 C C . GLN A 1 190 ? -6.644 0.688 -6.612 1.00 94.75 190 GLN A C 1
ATOM 1542 O O . GLN A 1 190 ? -6.535 -0.355 -5.970 1.00 94.75 190 GLN A O 1
ATOM 1547 N N . LEU A 1 191 ? -7.108 1.801 -6.032 1.00 91.75 191 LEU A N 1
ATOM 1548 C CA . LEU A 1 191 ? -7.249 1.962 -4.573 1.00 91.75 191 LEU A CA 1
ATOM 1549 C C . LEU A 1 191 ? -8.064 0.852 -3.880 1.00 91.75 191 LEU A C 1
ATOM 1551 O O . LEU A 1 191 ? -7.759 0.478 -2.750 1.00 91.75 191 LEU A O 1
ATOM 1555 N N . ASN A 1 192 ? -9.105 0.345 -4.538 1.00 91.12 192 ASN A N 1
ATOM 1556 C CA . ASN A 1 192 ? -10.011 -0.660 -3.972 1.00 91.12 192 ASN A CA 1
ATOM 1557 C C . ASN A 1 192 ? -9.740 -2.076 -4.504 1.00 91.12 192 ASN A C 1
ATOM 1559 O O . ASN A 1 192 ? -10.497 -2.997 -4.202 1.00 91.12 192 ASN A O 1
ATOM 1563 N N . GLU A 1 193 ? -8.699 -2.255 -5.316 1.00 93.44 193 GLU A N 1
ATOM 1564 C CA . GLU A 1 193 ? -8.341 -3.560 -5.854 1.00 93.44 193 GLU A CA 1
ATOM 1565 C C . GLU A 1 193 ? -7.793 -4.469 -4.747 1.00 93.44 193 GLU A C 1
ATOM 1567 O O . GLU A 1 193 ? -7.129 -4.011 -3.808 1.00 93.44 193 GLU A O 1
ATOM 1572 N N . ARG A 1 194 ? -8.083 -5.769 -4.861 1.00 92.62 194 ARG A N 1
ATOM 1573 C CA . ARG A 1 194 ? -7.577 -6.791 -3.944 1.00 92.62 194 ARG A CA 1
ATOM 1574 C C . ARG A 1 194 ? -6.102 -7.080 -4.202 1.00 92.62 194 ARG A C 1
ATOM 1576 O O . ARG A 1 194 ? -5.673 -7.192 -5.353 1.00 92.62 194 ARG A O 1
ATOM 1583 N N . VAL A 1 195 ? -5.354 -7.251 -3.116 1.00 92.19 195 VAL A N 1
ATOM 1584 C CA . VAL A 1 195 ? -3.894 -7.431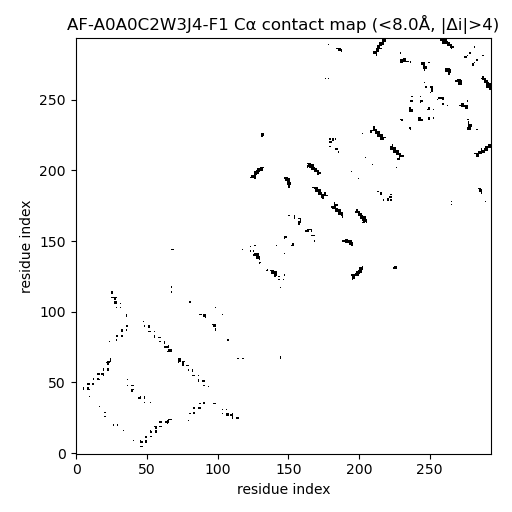 -3.146 1.00 92.19 195 VAL A CA 1
ATOM 1585 C C . VAL A 1 195 ? -3.387 -8.659 -2.387 1.00 92.19 195 VAL A C 1
ATOM 1587 O O . VAL A 1 195 ? -2.188 -8.913 -2.400 1.00 92.19 195 VAL A O 1
ATOM 1590 N N . GLY A 1 196 ? -4.276 -9.436 -1.757 1.00 85.62 196 GLY A N 1
ATOM 1591 C CA . GLY A 1 196 ? -3.900 -10.690 -1.094 1.00 85.62 196 GLY A CA 1
ATOM 1592 C C . GLY A 1 196 ? -3.193 -11.651 -2.055 1.00 85.62 196 GLY A C 1
ATOM 1593 O O . GLY A 1 196 ? -3.617 -11.795 -3.204 1.00 85.62 196 GLY A O 1
ATOM 1594 N N . GLY A 1 197 ? -2.085 -12.241 -1.599 1.00 81.31 197 GLY A N 1
ATOM 1595 C CA . GLY A 1 197 ? -1.294 -13.225 -2.352 1.00 81.31 197 GLY A CA 1
ATOM 1596 C C . GLY A 1 197 ? -0.482 -12.660 -3.509 1.00 81.31 197 GLY A C 1
ATOM 1597 O O . GLY A 1 197 ? 0.132 -13.419 -4.256 1.00 81.31 197 GLY A O 1
ATOM 1598 N N . LYS A 1 198 ? -0.467 -11.335 -3.679 1.00 89.62 198 LYS A N 1
ATOM 1599 C CA . LYS A 1 198 ? 0.345 -10.664 -4.692 1.00 89.62 198 LYS A CA 1
ATOM 1600 C C . LYS A 1 198 ? 1.665 -10.199 -4.083 1.00 89.62 198 LYS A C 1
ATOM 1602 O O . LYS A 1 198 ? 1.707 -9.721 -2.950 1.00 89.62 198 LYS A O 1
ATOM 1607 N N . THR A 1 199 ? 2.732 -10.253 -4.873 1.00 92.88 199 THR A N 1
ATOM 1608 C CA . THR A 1 199 ? 3.970 -9.545 -4.550 1.00 92.88 199 THR A CA 1
ATOM 1609 C C . THR A 1 199 ? 3.816 -8.080 -4.925 1.00 92.88 199 THR A C 1
ATOM 1611 O O . THR A 1 199 ? 3.523 -7.758 -6.078 1.00 92.88 199 THR A O 1
ATOM 1614 N N . LEU A 1 200 ? 3.987 -7.192 -3.953 1.00 95.88 200 LEU A N 1
ATOM 1615 C CA . LEU A 1 200 ? 3.731 -5.770 -4.109 1.00 95.88 200 LEU A CA 1
ATOM 1616 C C . LEU A 1 200 ? 5.028 -4.968 -4.035 1.00 95.88 200 LEU A C 1
ATOM 1618 O O . LEU A 1 200 ? 5.935 -5.259 -3.257 1.00 95.88 200 LEU A O 1
ATOM 1622 N N . GLU A 1 201 ? 5.080 -3.894 -4.805 1.00 96.19 201 GLU A N 1
ATOM 1623 C CA . GLU A 1 201 ? 6.113 -2.871 -4.699 1.00 96.19 201 GLU A CA 1
ATOM 1624 C C . GLU A 1 201 ? 5.456 -1.510 -4.511 1.00 96.19 201 GLU A C 1
ATOM 1626 O O . GLU A 1 201 ? 4.317 -1.294 -4.933 1.00 96.19 201 GLU A O 1
ATOM 1631 N N . PHE A 1 202 ? 6.145 -0.588 -3.849 1.00 95.88 202 PHE A N 1
ATOM 1632 C CA . PHE A 1 202 ? 5.634 0.758 -3.645 1.00 95.88 202 PHE A CA 1
ATOM 1633 C C . PHE A 1 202 ? 6.640 1.828 -4.052 1.00 95.88 202 PHE A C 1
ATOM 1635 O O . PHE A 1 202 ? 7.855 1.638 -4.000 1.00 95.88 202 PHE A O 1
ATOM 1642 N N . ILE A 1 203 ? 6.095 2.984 -4.425 1.00 95.25 203 ILE A N 1
ATOM 1643 C CA . ILE A 1 203 ? 6.834 4.211 -4.718 1.00 95.25 203 ILE A CA 1
ATOM 1644 C C . ILE A 1 203 ? 6.320 5.292 -3.773 1.00 95.25 203 ILE A C 1
ATOM 1646 O O . ILE A 1 203 ? 5.112 5.481 -3.634 1.00 95.25 203 ILE A O 1
ATOM 1650 N N . ASN A 1 204 ? 7.227 6.022 -3.123 1.00 93.81 204 ASN A N 1
ATOM 1651 C CA . ASN A 1 204 ? 6.863 7.197 -2.337 1.00 93.81 204 ASN A CA 1
ATOM 1652 C C . ASN A 1 204 ? 6.912 8.459 -3.213 1.00 93.81 204 ASN A C 1
ATOM 1654 O O . ASN A 1 204 ? 7.991 9.006 -3.449 1.00 93.81 204 ASN A O 1
ATOM 1658 N N . LEU A 1 205 ? 5.748 8.952 -3.648 1.00 89.88 205 LEU A N 1
ATOM 1659 C CA . LEU A 1 205 ? 5.647 10.121 -4.532 1.00 89.88 205 LEU A CA 1
ATOM 1660 C C . LEU A 1 205 ? 6.160 11.421 -3.905 1.00 89.88 205 LEU A C 1
ATOM 1662 O O . LEU A 1 205 ? 6.512 12.347 -4.629 1.00 89.88 205 LEU A O 1
ATOM 1666 N N . ALA A 1 206 ? 6.281 11.494 -2.574 1.00 85.25 206 ALA A N 1
ATOM 1667 C CA . ALA A 1 206 ? 6.869 12.657 -1.904 1.00 85.25 206 ALA A CA 1
ATOM 1668 C C . ALA A 1 206 ? 8.328 12.929 -2.317 1.00 85.25 206 ALA A C 1
ATOM 1670 O O . ALA A 1 206 ? 8.863 13.987 -2.002 1.00 85.25 206 ALA A O 1
ATOM 1671 N N . LYS A 1 207 ? 8.964 11.987 -3.024 1.00 81.06 207 LYS A N 1
ATOM 1672 C CA . LYS A 1 207 ? 10.280 12.151 -3.645 1.00 81.06 207 LYS A CA 1
ATOM 1673 C C . 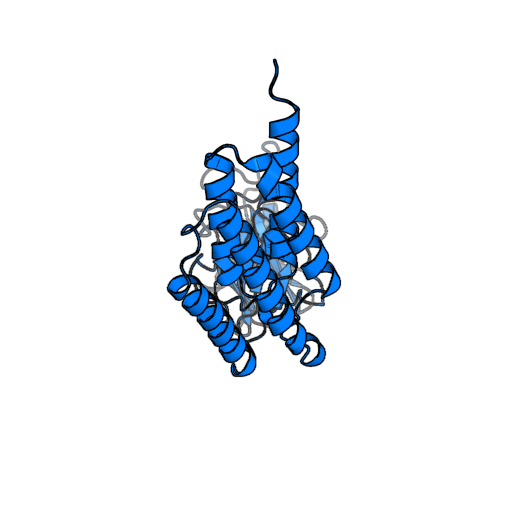LYS A 1 207 ? 10.254 12.921 -4.979 1.00 81.06 207 LYS A C 1
ATOM 1675 O O . LYS A 1 207 ? 11.304 13.055 -5.590 1.00 81.06 207 LYS A O 1
ATOM 1680 N N . GLY A 1 208 ? 9.099 13.444 -5.406 1.00 82.25 208 GLY A N 1
ATOM 1681 C CA . GLY A 1 208 ? 8.989 14.380 -6.533 1.00 82.25 208 GLY A CA 1
ATOM 1682 C C . GLY A 1 208 ? 8.399 13.808 -7.823 1.00 82.25 208 GLY A C 1
ATOM 1683 O O . GLY A 1 208 ? 8.435 14.483 -8.839 1.00 82.25 208 GLY A O 1
ATOM 1684 N N . PHE A 1 209 ? 7.832 12.600 -7.808 1.00 83.25 209 PHE A N 1
ATOM 1685 C CA . PHE A 1 209 ? 7.238 12.005 -9.009 1.00 83.25 209 PHE A CA 1
ATOM 1686 C C . PHE A 1 209 ? 5.821 12.542 -9.251 1.00 83.25 209 PHE A C 1
ATOM 1688 O O . PHE A 1 209 ? 4.907 12.236 -8.482 1.00 83.25 209 PHE A O 1
ATOM 1695 N N . MET A 1 210 ? 5.628 13.304 -10.331 1.00 83.19 210 MET A N 1
ATOM 1696 C CA . MET A 1 210 ? 4.305 13.789 -10.756 1.00 83.19 210 MET A CA 1
ATOM 1697 C C . MET A 1 210 ? 3.716 12.914 -11.868 1.00 83.19 210 MET A C 1
ATOM 1699 O O . MET A 1 210 ? 2.688 12.260 -11.675 1.00 83.19 210 MET A O 1
ATOM 1703 N N . ASN A 1 211 ? 4.405 12.856 -13.009 1.00 90.56 211 ASN A N 1
ATOM 1704 C CA . ASN A 1 211 ? 4.099 11.968 -14.127 1.00 90.56 211 ASN A CA 1
ATOM 1705 C C . ASN A 1 211 ? 5.269 11.011 -14.281 1.00 90.56 211 ASN A C 1
ATOM 1707 O O . ASN A 1 211 ? 6.386 11.451 -14.507 1.00 90.56 211 ASN A O 1
ATOM 1711 N N . TYR A 1 212 ? 5.046 9.712 -14.140 1.00 94.56 212 TYR A N 1
ATOM 1712 C CA . TYR A 1 212 ? 6.132 8.745 -14.222 1.00 94.56 212 TYR A CA 1
ATOM 1713 C C . TYR A 1 212 ? 5.663 7.447 -14.865 1.00 94.56 212 TYR A C 1
ATOM 1715 O O . TYR A 1 212 ? 4.464 7.150 -14.911 1.00 94.56 212 TYR A O 1
ATOM 1723 N N . ILE A 1 213 ? 6.636 6.673 -15.318 1.00 96.00 213 ILE A N 1
ATOM 1724 C CA . ILE A 1 213 ? 6.486 5.279 -15.723 1.00 96.00 213 ILE A CA 1
ATOM 1725 C C . ILE A 1 213 ? 7.413 4.413 -14.875 1.00 96.00 213 ILE A C 1
ATOM 1727 O O . ILE A 1 213 ? 8.386 4.910 -14.306 1.00 96.00 213 ILE A O 1
ATOM 1731 N N . VAL A 1 214 ? 7.136 3.117 -14.791 1.00 97.06 214 VAL A N 1
ATOM 1732 C CA . VAL A 1 214 ? 8.083 2.144 -14.239 1.00 97.06 214 VAL A CA 1
ATOM 1733 C C . VAL A 1 214 ? 8.828 1.515 -15.401 1.00 97.06 214 VAL A C 1
ATOM 1735 O O . VAL A 1 214 ? 8.229 0.923 -16.291 1.00 97.06 214 VAL A O 1
ATOM 1738 N N . VAL A 1 215 ? 10.144 1.639 -15.403 1.00 96.38 215 VAL A N 1
ATOM 1739 C CA . VAL A 1 215 ? 11.022 1.093 -16.434 1.00 96.38 215 VAL A CA 1
ATOM 1740 C C . VAL A 1 215 ? 11.640 -0.194 -15.914 1.00 96.38 215 VAL A C 1
ATOM 1742 O O . VAL A 1 215 ? 12.131 -0.240 -14.786 1.00 96.38 215 VAL A O 1
ATOM 1745 N N . LEU A 1 216 ? 11.643 -1.236 -16.740 1.00 96.25 216 LEU A N 1
ATOM 1746 C CA . LEU A 1 216 ? 12.399 -2.448 -16.470 1.00 96.25 216 LEU A CA 1
ATOM 1747 C C . LEU A 1 216 ? 13.840 -2.247 -16.952 1.00 96.25 216 LEU A C 1
ATOM 1749 O O . LEU A 1 216 ? 14.101 -2.240 -18.150 1.00 96.25 216 LEU A O 1
ATOM 1753 N N . ARG A 1 217 ? 14.793 -2.088 -16.034 1.00 95.00 217 ARG A N 1
ATOM 1754 C CA . ARG A 1 217 ? 16.221 -2.050 -16.363 1.00 95.00 217 ARG A CA 1
ATOM 1755 C C . ARG A 1 217 ? 16.810 -3.452 -16.253 1.00 95.00 217 ARG A C 1
ATOM 1757 O O . ARG A 1 217 ? 16.905 -3.996 -15.152 1.00 95.00 217 ARG A O 1
ATOM 1764 N N . HIS A 1 218 ? 17.243 -4.000 -17.380 1.00 94.75 218 HIS A N 1
ATOM 1765 C CA . HIS A 1 218 ? 17.915 -5.287 -17.463 1.00 94.75 218 HIS A CA 1
ATOM 1766 C C . HIS A 1 218 ? 19.437 -5.101 -17.496 1.00 94.75 218 HIS A C 1
ATOM 1768 O O . HIS A 1 218 ? 19.975 -4.498 -18.428 1.00 94.75 218 HIS A O 1
ATOM 1774 N N . LYS A 1 219 ? 20.128 -5.625 -16.479 1.00 92.38 219 LYS A N 1
ATOM 1775 C CA . LYS A 1 219 ? 21.594 -5.604 -16.364 1.00 92.38 219 LYS A CA 1
ATOM 1776 C C . LYS A 1 219 ? 22.082 -6.875 -15.673 1.00 92.38 219 LYS A C 1
ATOM 1778 O O . LYS A 1 219 ? 21.480 -7.295 -14.689 1.00 92.38 219 LYS A O 1
ATOM 1783 N N . ASP A 1 220 ? 23.167 -7.476 -16.162 1.00 89.44 220 ASP A N 1
ATOM 1784 C CA . ASP A 1 220 ? 23.794 -8.665 -15.558 1.00 89.44 220 ASP A CA 1
ATOM 1785 C C . ASP A 1 220 ? 22.806 -9.817 -15.285 1.00 89.44 220 ASP A C 1
ATOM 1787 O O . ASP A 1 220 ? 22.823 -10.437 -14.220 1.00 89.44 220 ASP A O 1
ATOM 1791 N N . GLN A 1 221 ? 21.914 -10.094 -16.246 1.00 86.62 221 GLN A N 1
ATOM 1792 C CA . GLN A 1 221 ? 20.848 -11.105 -16.135 1.00 86.62 221 GLN A CA 1
ATOM 1793 C C . GLN A 1 221 ? 19.820 -10.827 -15.023 1.00 86.62 221 GLN A C 1
ATOM 1795 O O . GLN A 1 221 ? 19.101 -11.736 -14.612 1.00 86.62 221 GLN A O 1
ATOM 1800 N N . ARG A 1 222 ? 19.734 -9.587 -14.530 1.00 88.69 222 ARG A N 1
ATOM 1801 C CA . ARG A 1 222 ? 18.791 -9.177 -13.486 1.00 88.69 222 ARG A CA 1
ATOM 1802 C C . ARG A 1 222 ? 17.861 -8.079 -13.963 1.00 88.69 222 ARG A C 1
ATOM 1804 O O . ARG A 1 222 ? 18.276 -7.132 -14.629 1.00 88.69 222 ARG A O 1
ATOM 1811 N N . ASP A 1 223 ? 16.623 -8.191 -13.504 1.00 90.69 223 ASP A N 1
ATOM 1812 C CA . ASP A 1 223 ? 15.538 -7.267 -13.796 1.00 90.69 223 ASP A CA 1
ATOM 1813 C C . ASP A 1 223 ? 15.295 -6.341 -12.600 1.00 90.69 223 ASP A C 1
ATOM 1815 O O . ASP A 1 223 ? 14.916 -6.781 -11.509 1.00 90.69 223 ASP A O 1
ATOM 1819 N N . ILE A 1 224 ? 15.516 -5.042 -12.799 1.00 90.94 224 ILE A N 1
ATOM 1820 C CA . ILE A 1 224 ? 15.368 -4.013 -11.766 1.00 90.94 224 ILE A CA 1
ATOM 1821 C C . ILE A 1 224 ? 14.284 -3.038 -12.223 1.00 90.94 224 ILE A C 1
ATOM 1823 O O . ILE A 1 224 ? 14.442 -2.379 -13.249 1.00 90.94 224 ILE A O 1
ATOM 1827 N N . ALA A 1 225 ? 13.198 -2.923 -11.459 1.00 93.88 225 ALA A N 1
ATOM 1828 C CA . ALA A 1 225 ? 12.232 -1.853 -11.675 1.00 93.88 225 ALA A CA 1
ATOM 1829 C C . ALA A 1 225 ? 12.815 -0.512 -11.240 1.00 93.88 225 ALA A C 1
ATOM 1831 O O . ALA A 1 225 ? 13.406 -0.392 -10.167 1.00 93.88 225 ALA A O 1
ATOM 1832 N N . GLN A 1 226 ? 12.609 0.503 -12.069 1.00 93.50 226 GLN A N 1
ATOM 1833 C CA . GLN A 1 226 ? 13.006 1.864 -11.770 1.00 93.50 226 GLN A CA 1
ATOM 1834 C C . GLN A 1 226 ? 11.900 2.832 -12.199 1.00 93.50 226 GLN A C 1
ATOM 1836 O O . GLN A 1 226 ? 11.604 2.920 -13.390 1.00 93.50 226 GLN A O 1
ATOM 1841 N N . PRO A 1 227 ? 11.294 3.591 -11.275 1.00 95.00 227 PRO A N 1
ATOM 1842 C CA . PRO A 1 227 ? 10.374 4.649 -11.654 1.00 95.00 227 PRO A CA 1
ATOM 1843 C C . PRO A 1 227 ? 11.152 5.834 -12.231 1.00 95.00 227 PRO A C 1
ATOM 1845 O O . PRO A 1 227 ? 12.117 6.303 -11.625 1.00 95.00 227 PRO A O 1
ATOM 1848 N N . ILE A 1 228 ? 10.723 6.310 -13.397 1.00 92.69 228 ILE A N 1
ATOM 1849 C CA . ILE A 1 228 ? 11.332 7.421 -14.130 1.00 92.69 228 ILE A CA 1
ATOM 1850 C C . ILE A 1 228 ? 10.252 8.450 -14.440 1.00 92.69 228 ILE A C 1
ATOM 1852 O O . ILE A 1 228 ? 9.185 8.104 -14.950 1.00 92.69 228 ILE A O 1
ATOM 1856 N N . GLU A 1 229 ? 10.528 9.712 -14.117 1.00 91.00 229 GLU A N 1
ATOM 1857 C CA . GLU A 1 229 ? 9.640 10.820 -14.455 1.00 91.00 229 GLU A CA 1
ATOM 1858 C C . GLU A 1 229 ? 9.579 11.008 -15.974 1.00 91.00 229 GLU A C 1
ATOM 1860 O O . GLU A 1 229 ? 10.603 10.969 -16.652 1.00 91.00 229 GLU A O 1
ATOM 1865 N N . ILE A 1 230 ? 8.375 11.211 -16.501 1.00 90.31 230 ILE A N 1
ATOM 1866 C CA . ILE A 1 230 ? 8.126 11.394 -17.925 1.00 90.31 230 ILE A CA 1
ATOM 1867 C C . ILE A 1 230 ? 7.559 12.797 -18.174 1.00 90.31 230 ILE A C 1
ATOM 1869 O O . ILE A 1 230 ? 6.604 13.201 -17.496 1.00 90.31 230 ILE A O 1
ATOM 1873 N N . PRO A 1 231 ? 8.129 13.577 -19.110 1.00 87.50 231 PRO A N 1
ATOM 1874 C CA . PRO A 1 231 ? 7.621 14.908 -19.406 1.00 87.50 231 PRO A CA 1
ATOM 1875 C C . PRO A 1 231 ? 6.277 14.818 -20.134 1.00 87.50 231 PRO A C 1
ATOM 1877 O O . PRO A 1 231 ? 5.999 13.871 -20.872 1.00 87.50 231 PRO A O 1
ATOM 1880 N N . ILE A 1 232 ? 5.451 15.846 -19.952 1.00 85.88 232 ILE A N 1
ATOM 1881 C CA . ILE A 1 232 ? 4.240 16.030 -20.757 1.00 85.88 232 ILE A CA 1
ATOM 1882 C C . ILE A 1 232 ? 4.660 16.246 -22.212 1.00 85.88 232 ILE A C 1
ATOM 1884 O O . ILE A 1 232 ? 5.648 16.930 -22.475 1.00 85.88 232 ILE A O 1
ATOM 1888 N N . GLN A 1 233 ? 3.892 15.691 -23.145 1.00 86.25 233 GLN A N 1
ATOM 1889 C CA . GLN A 1 233 ? 4.107 15.868 -24.577 1.00 86.25 233 GLN A CA 1
ATOM 1890 C C . GLN A 1 233 ? 4.350 17.341 -24.946 1.00 86.25 233 GLN A C 1
ATOM 1892 O O . GLN A 1 233 ? 3.563 18.224 -24.600 1.00 86.25 233 GLN A O 1
ATOM 1897 N N . GLY A 1 234 ? 5.447 17.590 -25.665 1.00 78.19 234 GLY A N 1
ATOM 1898 C CA . GLY A 1 234 ? 5.878 18.930 -26.077 1.00 78.19 234 GLY A CA 1
ATOM 1899 C C . GLY A 1 234 ? 6.780 19.666 -25.079 1.00 78.19 234 GLY A C 1
ATOM 1900 O O . GLY A 1 234 ? 7.375 20.673 -25.459 1.00 78.19 234 GLY A O 1
ATOM 1901 N N . ASN A 1 235 ? 6.941 19.163 -23.852 1.00 79.69 235 ASN A N 1
ATOM 1902 C CA . ASN A 1 235 ? 7.937 19.672 -22.910 1.00 79.69 235 ASN A CA 1
ATOM 1903 C C . ASN A 1 235 ? 9.269 18.931 -23.092 1.00 79.69 235 ASN A C 1
ATOM 1905 O O . ASN A 1 235 ? 9.298 17.724 -23.328 1.00 79.69 235 ASN A O 1
ATOM 1909 N N . SER A 1 236 ? 10.385 19.639 -22.931 1.00 71.38 236 SER A N 1
ATOM 1910 C CA . SER A 1 236 ? 11.703 19.012 -22.841 1.00 71.38 236 SER A CA 1
ATOM 1911 C C . SER A 1 236 ? 11.830 18.196 -21.553 1.00 71.38 236 SER A C 1
ATOM 1913 O O . SER A 1 236 ? 11.406 18.633 -20.484 1.00 71.38 236 SER A O 1
ATOM 1915 N N . CYS A 1 237 ? 12.453 17.017 -21.637 1.00 73.31 237 CYS A N 1
ATOM 1916 C CA . CYS A 1 237 ? 13.032 16.383 -20.453 1.00 73.31 237 CYS A CA 1
ATOM 1917 C C . CYS A 1 237 ? 14.459 16.896 -20.223 1.00 73.31 237 CYS A C 1
ATOM 1919 O O . CYS A 1 237 ? 15.155 17.250 -21.178 1.00 73.31 237 CYS A O 1
ATOM 1921 N N . CYS A 1 238 ? 14.904 16.863 -18.960 1.00 71.88 238 CYS A N 1
ATOM 1922 C CA . CYS A 1 238 ? 16.196 17.402 -18.506 1.00 71.88 238 CYS A CA 1
ATOM 1923 C C . CYS A 1 238 ? 16.267 18.950 -18.586 1.00 71.88 238 CYS A C 1
ATOM 1925 O O . CYS A 1 238 ? 15.386 19.580 -19.161 1.00 71.88 238 CYS A O 1
ATOM 1927 N N . ASN A 1 239 ? 17.281 19.570 -17.962 1.00 69.81 239 ASN A N 1
ATOM 1928 C CA . ASN A 1 239 ? 17.420 21.036 -17.878 1.00 69.81 239 ASN A CA 1
ATOM 1929 C C . ASN A 1 239 ? 17.318 21.736 -19.247 1.00 69.81 239 ASN A C 1
ATOM 1931 O O . ASN A 1 239 ? 17.840 21.229 -20.242 1.00 69.81 239 ASN A O 1
ATOM 1935 N N . ASP A 1 240 ? 16.752 22.948 -19.253 1.00 67.25 240 ASP A N 1
ATOM 1936 C CA . ASP A 1 240 ? 16.514 23.766 -20.456 1.00 67.25 240 ASP A CA 1
ATOM 1937 C C . ASP A 1 240 ? 17.781 24.038 -21.291 1.00 67.25 240 ASP A C 1
ATOM 1939 O O . ASP A 1 240 ? 17.696 24.220 -22.504 1.00 67.25 240 ASP A O 1
ATOM 1943 N N . ASP A 1 241 ? 18.963 24.008 -20.668 1.00 67.81 241 ASP A N 1
ATOM 1944 C CA . ASP A 1 241 ? 20.246 24.261 -21.335 1.00 67.81 241 ASP A CA 1
ATOM 1945 C C . ASP A 1 241 ? 20.727 23.097 -22.226 1.00 67.81 241 ASP A C 1
ATOM 1947 O O . ASP A 1 241 ? 21.577 23.287 -23.096 1.00 67.81 241 ASP A O 1
ATOM 1951 N N . SER A 1 242 ? 20.212 21.879 -22.021 1.00 69.69 242 SER A N 1
ATOM 1952 C CA . SER A 1 242 ? 20.563 20.694 -22.815 1.00 69.69 242 SER A CA 1
ATOM 1953 C C . SER A 1 242 ? 19.405 19.686 -22.813 1.00 69.69 242 SER A C 1
ATOM 1955 O O . SER A 1 242 ? 19.524 18.610 -22.211 1.00 69.69 242 SER A O 1
ATOM 1957 N N . PRO A 1 243 ? 18.283 20.006 -23.480 1.00 76.75 243 PRO A N 1
ATOM 1958 C CA . PRO A 1 243 ? 17.101 19.165 -23.456 1.00 76.75 243 PRO A CA 1
ATOM 1959 C C . PRO A 1 243 ? 17.405 17.804 -24.079 1.00 76.75 243 PRO A C 1
ATOM 1961 O O . PRO A 1 243 ? 17.954 17.687 -25.181 1.00 76.75 243 PRO A O 1
ATOM 1964 N N . CYS A 1 244 ? 17.033 16.755 -23.360 1.00 82.50 244 CYS A N 1
ATOM 1965 C CA . CYS A 1 244 ? 17.151 15.389 -23.827 1.00 82.50 244 CYS A CA 1
ATOM 1966 C C . CYS A 1 244 ? 16.139 15.186 -24.977 1.00 82.50 244 CYS A C 1
ATOM 1968 O O . CYS A 1 244 ? 14.931 15.221 -24.770 1.00 82.50 244 CYS A O 1
ATOM 1970 N N . GLN A 1 245 ? 16.620 15.037 -26.216 1.00 78.62 245 GLN A N 1
ATOM 1971 C CA . GLN A 1 245 ? 15.753 14.915 -27.404 1.00 78.62 245 GLN A CA 1
ATOM 1972 C C . GLN A 1 245 ? 15.134 13.519 -27.587 1.00 78.62 245 GLN A C 1
ATOM 1974 O O . GLN A 1 245 ? 14.127 13.380 -28.278 1.00 78.62 245 GLN A O 1
ATOM 1979 N N . ASN A 1 246 ? 15.745 12.479 -27.011 1.00 89.12 246 ASN A N 1
ATOM 1980 C CA . ASN A 1 246 ? 15.307 11.093 -27.161 1.00 89.12 246 ASN A CA 1
ATOM 1981 C C . ASN A 1 246 ? 15.617 10.250 -25.917 1.00 89.12 246 ASN A C 1
ATOM 1983 O O . ASN A 1 246 ? 16.351 10.668 -25.018 1.00 89.12 246 ASN A O 1
ATOM 1987 N N . LEU A 1 247 ? 15.069 9.036 -25.893 1.00 92.25 247 LEU A N 1
ATOM 1988 C CA . LEU A 1 247 ? 15.267 8.051 -24.829 1.00 92.25 247 LEU A CA 1
ATOM 1989 C C . LEU A 1 247 ? 16.749 7.789 -24.518 1.00 92.25 247 LEU A C 1
ATOM 1991 O O . LEU A 1 247 ? 17.133 7.767 -23.349 1.00 92.25 247 LEU A O 1
ATOM 1995 N N . ARG A 1 248 ? 17.606 7.640 -25.538 1.00 92.19 248 ARG A N 1
ATOM 1996 C CA . ARG A 1 248 ? 19.050 7.425 -25.338 1.00 92.19 248 ARG A CA 1
ATOM 1997 C C . ARG A 1 248 ? 19.687 8.554 -24.532 1.00 92.19 248 ARG A C 1
ATOM 1999 O O . ARG A 1 248 ? 20.391 8.274 -23.564 1.00 92.19 248 ARG A O 1
ATOM 2006 N N . THR A 1 249 ? 19.490 9.805 -24.945 1.00 90.75 249 THR A N 1
ATOM 2007 C CA . THR A 1 249 ? 20.107 10.953 -24.264 1.00 90.75 249 THR A CA 1
ATOM 2008 C C . THR A 1 249 ? 19.530 11.144 -22.868 1.00 90.75 249 THR A C 1
ATOM 2010 O O . THR A 1 249 ? 20.295 11.411 -21.944 1.00 90.75 249 THR A O 1
ATOM 2013 N N . HIS A 1 250 ? 18.228 10.903 -22.690 1.00 91.75 250 HIS A N 1
ATOM 2014 C CA . HIS A 1 250 ? 17.582 10.928 -21.380 1.00 91.75 250 HIS A CA 1
ATOM 2015 C C . HIS A 1 250 ? 18.200 9.912 -20.411 1.00 91.75 250 HIS A C 1
ATOM 2017 O O . HIS A 1 250 ? 18.690 10.289 -19.347 1.00 91.75 250 HIS A O 1
ATOM 2023 N N . PHE A 1 251 ? 18.246 8.631 -20.790 1.00 92.75 251 PHE A N 1
ATOM 2024 C CA . PHE A 1 251 ? 18.788 7.588 -19.918 1.00 92.75 251 PHE A CA 1
ATOM 2025 C C . PHE A 1 251 ? 20.287 7.739 -19.660 1.00 92.75 251 PHE A C 1
ATOM 2027 O O . PHE A 1 251 ? 20.737 7.467 -18.551 1.00 92.75 251 PHE A O 1
ATOM 2034 N N . GLN A 1 252 ? 21.055 8.231 -20.635 1.00 90.31 252 GLN A N 1
ATOM 2035 C CA . GLN A 1 252 ? 22.467 8.543 -20.422 1.00 90.31 252 GLN A CA 1
ATOM 2036 C C . GLN A 1 252 ? 22.660 9.700 -19.429 1.00 90.31 252 GLN A C 1
ATOM 2038 O O . GLN A 1 252 ? 23.646 9.707 -18.697 1.00 90.31 252 GLN A O 1
ATOM 2043 N N . ALA A 1 253 ? 21.733 10.663 -19.385 1.00 89.31 253 ALA A N 1
ATOM 2044 C CA . ALA A 1 253 ? 21.778 11.764 -18.429 1.00 89.31 253 ALA A CA 1
ATOM 2045 C C . ALA A 1 253 ? 21.453 11.303 -16.999 1.00 89.31 253 ALA A C 1
ATOM 2047 O O . ALA A 1 253 ? 22.141 11.703 -16.062 1.00 89.31 253 ALA A O 1
ATOM 2048 N N . ILE A 1 254 ? 20.442 10.443 -16.819 1.00 89.75 254 ILE A N 1
ATOM 2049 C CA . ILE A 1 254 ? 20.064 9.949 -15.483 1.00 89.75 254 ILE A CA 1
ATOM 2050 C C . ILE A 1 254 ? 20.956 8.805 -14.981 1.00 89.75 254 ILE A C 1
ATOM 2052 O O . ILE A 1 254 ? 21.083 8.620 -13.771 1.00 89.75 254 ILE A O 1
ATOM 2056 N N . TRP A 1 255 ? 21.606 8.064 -15.883 1.00 91.75 255 TRP A N 1
ATOM 2057 C CA . TRP A 1 255 ? 22.551 6.992 -15.564 1.00 91.75 255 TRP A CA 1
ATOM 2058 C C . TRP A 1 255 ? 23.892 7.201 -16.289 1.00 91.75 255 TRP A C 1
ATOM 2060 O O . TRP A 1 255 ? 24.235 6.438 -17.193 1.00 91.75 255 TRP A O 1
ATOM 2070 N N . PRO A 1 256 ? 24.693 8.206 -15.889 1.00 90.50 256 PRO A N 1
ATOM 2071 C CA . PRO A 1 256 ? 25.915 8.581 -16.607 1.00 90.50 256 PRO A CA 1
ATOM 2072 C C . PRO A 1 256 ? 26.971 7.470 -16.655 1.00 90.50 256 PRO A C 1
ATOM 2074 O O . PRO A 1 256 ? 27.756 7.409 -17.596 1.00 90.50 256 PRO A O 1
ATOM 2077 N N . GLU A 1 257 ? 26.976 6.575 -15.668 1.00 92.50 257 GLU A N 1
ATOM 2078 C CA . GLU A 1 257 ? 27.926 5.462 -15.566 1.00 92.50 257 GLU A CA 1
ATOM 2079 C C . GLU A 1 257 ? 27.455 4.186 -16.282 1.00 92.50 257 GLU A C 1
ATOM 2081 O O . GLU A 1 257 ? 28.196 3.208 -16.353 1.00 92.50 257 GLU A O 1
ATOM 2086 N N . ILE A 1 258 ? 26.223 4.168 -16.801 1.00 91.38 258 ILE A N 1
ATOM 2087 C CA . ILE A 1 258 ? 25.622 2.987 -17.421 1.00 91.38 258 ILE A CA 1
ATOM 2088 C C . ILE A 1 258 ? 25.501 3.225 -18.920 1.00 91.38 258 ILE A C 1
ATOM 2090 O O . ILE A 1 258 ? 24.987 4.250 -19.370 1.00 91.38 258 ILE A O 1
ATOM 2094 N N . ARG A 1 259 ? 25.941 2.249 -19.715 1.00 92.69 259 ARG A N 1
ATOM 2095 C CA . ARG A 1 259 ? 25.768 2.298 -21.164 1.00 92.69 259 ARG A CA 1
ATOM 2096 C C . ARG A 1 259 ? 24.428 1.680 -21.542 1.00 92.69 259 ARG A C 1
ATOM 2098 O O . ARG A 1 259 ? 24.196 0.495 -21.322 1.00 92.69 259 ARG A O 1
ATOM 2105 N N . VAL A 1 260 ? 23.564 2.480 -22.161 1.00 94.44 260 VAL A N 1
ATOM 2106 C CA . VAL A 1 260 ? 22.277 2.016 -22.693 1.00 94.44 260 VAL A CA 1
ATOM 2107 C C . VAL A 1 260 ? 22.474 1.415 -24.081 1.00 94.44 260 VAL A C 1
ATOM 2109 O O . VAL A 1 260 ? 22.897 2.101 -25.018 1.00 94.44 260 VAL A O 1
ATOM 2112 N N . LEU A 1 261 ? 22.156 0.130 -24.218 1.00 94.25 261 LEU A N 1
ATOM 2113 C CA . LEU A 1 261 ? 22.286 -0.604 -25.472 1.00 94.25 261 LEU A CA 1
ATOM 2114 C C . LEU A 1 261 ? 21.022 -0.524 -26.324 1.00 94.25 261 LEU A C 1
ATOM 2116 O O . LEU A 1 261 ? 21.113 -0.255 -27.522 1.00 94.25 261 LEU A O 1
ATOM 2120 N N . ARG A 1 262 ? 19.861 -0.787 -25.713 1.00 95.94 262 ARG A N 1
ATOM 2121 C CA . ARG A 1 262 ? 18.555 -0.905 -26.380 1.00 95.94 262 ARG A CA 1
ATOM 2122 C C . ARG A 1 262 ? 17.434 -0.459 -25.452 1.00 95.94 262 ARG A C 1
ATOM 2124 O O . ARG A 1 262 ? 17.560 -0.597 -24.235 1.00 95.94 262 ARG A O 1
ATOM 2131 N N . ALA A 1 263 ? 16.336 0.005 -26.035 1.00 96.88 263 ALA A N 1
ATOM 2132 C CA . ALA A 1 263 ? 15.102 0.303 -25.322 1.00 96.88 263 ALA A CA 1
ATOM 2133 C C . ALA A 1 263 ? 13.946 -0.333 -26.089 1.00 96.88 263 ALA A C 1
ATOM 2135 O O . ALA A 1 263 ? 13.679 0.071 -27.211 1.00 96.88 263 ALA A O 1
ATOM 2136 N N . ILE A 1 264 ? 13.302 -1.351 -25.527 1.00 97.44 264 ILE A N 1
ATOM 2137 C CA . ILE A 1 264 ? 12.278 -2.144 -26.211 1.00 97.44 264 ILE A CA 1
ATOM 2138 C C . ILE A 1 264 ? 10.942 -1.961 -25.500 1.00 97.44 264 ILE A C 1
ATOM 2140 O O . ILE A 1 264 ? 10.889 -2.059 -24.272 1.00 97.44 264 ILE A O 1
ATOM 2144 N N . THR A 1 265 ? 9.869 -1.736 -26.256 1.00 97.12 265 THR A N 1
ATOM 2145 C CA . THR A 1 265 ? 8.517 -1.771 -25.691 1.00 97.12 265 THR A CA 1
ATOM 2146 C C . THR A 1 265 ? 8.112 -3.199 -25.345 1.00 97.12 265 THR A C 1
ATOM 2148 O O . THR A 1 265 ? 8.315 -4.115 -26.143 1.00 97.12 265 THR A O 1
ATOM 2151 N N . ILE A 1 266 ? 7.551 -3.426 -24.159 1.00 92.56 266 ILE A N 1
ATOM 2152 C CA . ILE A 1 266 ? 7.240 -4.789 -23.695 1.00 92.56 266 ILE A CA 1
ATOM 2153 C C . ILE A 1 266 ? 6.076 -5.386 -24.499 1.00 92.56 266 ILE A C 1
ATOM 2155 O O . ILE A 1 266 ? 6.112 -6.558 -24.872 1.00 92.56 266 ILE A O 1
ATOM 2159 N N . SER A 1 267 ? 5.075 -4.567 -24.807 1.00 91.81 267 SER A N 1
ATOM 2160 C CA . SER A 1 267 ? 3.850 -4.937 -25.510 1.00 91.81 267 SER A CA 1
ATOM 2161 C C . SER A 1 267 ? 4.072 -5.228 -26.997 1.00 91.81 267 SER A C 1
ATOM 2163 O O . SER A 1 267 ? 3.562 -6.223 -27.514 1.00 91.81 267 SER A O 1
ATOM 2165 N N . ALA A 1 268 ? 4.835 -4.375 -27.686 1.00 91.94 268 ALA A N 1
ATOM 2166 C CA . ALA A 1 268 ? 5.020 -4.444 -29.136 1.00 91.94 268 ALA A CA 1
ATOM 2167 C C . ALA A 1 268 ? 6.368 -5.049 -29.560 1.00 91.94 268 ALA A C 1
ATOM 2169 O O . ALA A 1 268 ? 6.519 -5.449 -30.713 1.00 91.94 268 ALA A O 1
ATOM 2170 N N . GLY A 1 269 ? 7.351 -5.126 -28.658 1.00 92.94 269 GLY A N 1
ATOM 2171 C CA . GLY A 1 269 ? 8.696 -5.608 -28.978 1.00 92.94 269 GLY A CA 1
ATOM 2172 C C . GLY A 1 269 ? 9.495 -4.659 -29.881 1.00 92.94 269 GLY A C 1
ATOM 2173 O O . GLY A 1 269 ? 10.498 -5.074 -30.466 1.00 92.94 269 GLY A O 1
ATOM 2174 N N . SER A 1 270 ? 9.063 -3.403 -30.010 1.00 95.94 270 SER A N 1
ATOM 2175 C CA . SER A 1 270 ? 9.685 -2.405 -30.884 1.00 95.94 270 SER A CA 1
ATOM 2176 C C . SER A 1 270 ? 10.848 -1.717 -30.179 1.00 95.94 270 SER A C 1
ATOM 2178 O O . SER A 1 270 ? 10.724 -1.338 -29.016 1.00 95.94 270 SER A O 1
ATOM 2180 N N . ASP A 1 271 ? 11.966 -1.520 -30.881 1.00 96.62 271 ASP A N 1
ATOM 2181 C CA . ASP A 1 271 ? 13.071 -0.705 -30.367 1.00 96.62 271 ASP A CA 1
ATOM 2182 C C . ASP A 1 271 ? 12.720 0.780 -30.511 1.00 96.62 271 ASP A C 1
ATOM 2184 O O . ASP A 1 271 ? 12.483 1.262 -31.617 1.00 96.62 271 ASP A O 1
ATOM 2188 N N . VAL A 1 272 ? 12.665 1.485 -29.387 1.00 96.56 272 VAL A N 1
ATOM 2189 C CA . VAL A 1 272 ? 12.252 2.888 -29.275 1.00 96.56 272 VAL A CA 1
ATOM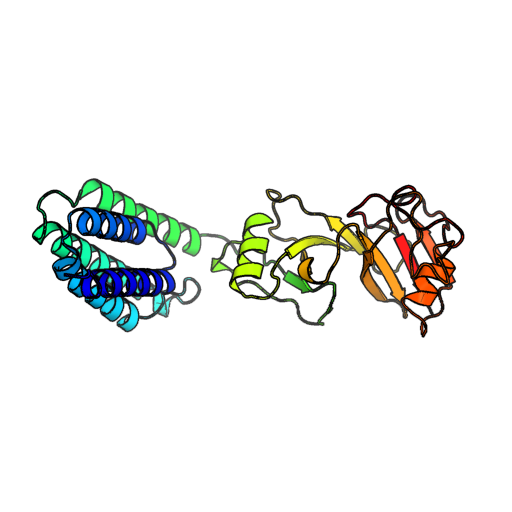 2190 C C . VAL A 1 272 ? 13.389 3.782 -28.785 1.00 96.56 272 VAL A C 1
ATOM 2192 O O . VAL A 1 272 ? 13.170 4.934 -28.442 1.00 96.56 272 VAL A O 1
ATOM 2195 N N . LEU A 1 273 ? 14.636 3.301 -28.753 1.00 95.50 273 LEU A N 1
ATOM 2196 C CA . LEU A 1 273 ? 15.763 4.027 -28.147 1.00 95.50 273 LEU A CA 1
ATOM 2197 C C . LEU A 1 273 ? 16.005 5.439 -28.722 1.00 95.50 273 LEU A C 1
ATOM 2199 O O . LEU A 1 273 ? 16.569 6.299 -28.040 1.00 95.50 273 LEU A O 1
ATOM 2203 N N . THR A 1 274 ? 15.611 5.677 -29.972 1.00 94.19 274 THR A N 1
ATOM 2204 C CA . THR A 1 274 ? 15.742 6.970 -30.661 1.00 94.19 274 THR A CA 1
ATOM 2205 C C . THR A 1 274 ? 14.481 7.828 -30.626 1.00 94.19 274 THR A C 1
ATOM 2207 O O . THR A 1 274 ? 14.537 8.967 -31.084 1.00 94.19 274 THR A O 1
ATOM 2210 N N . GLU A 1 275 ? 13.377 7.313 -30.088 1.00 93.38 275 GLU A N 1
ATOM 2211 C CA . GLU A 1 275 ? 12.103 8.025 -30.009 1.00 93.38 275 GLU A CA 1
ATOM 2212 C C . GLU A 1 275 ? 12.115 9.093 -28.909 1.00 93.38 275 GLU A C 1
ATOM 2214 O O . GLU A 1 275 ? 12.915 9.054 -27.962 1.00 93.38 275 GLU A O 1
ATOM 2219 N N . THR A 1 276 ? 11.212 10.064 -29.041 1.00 91.06 276 THR A N 1
ATOM 2220 C CA . THR A 1 276 ? 11.006 11.122 -28.048 1.00 91.06 276 THR A CA 1
ATOM 2221 C C . THR A 1 276 ? 10.458 10.533 -26.752 1.00 91.06 276 THR A C 1
ATOM 2223 O O . THR A 1 276 ? 9.500 9.766 -26.757 1.00 91.06 276 THR A O 1
ATOM 2226 N N . PHE A 1 277 ? 11.076 10.892 -25.625 1.00 90.81 277 PHE A N 1
ATOM 2227 C CA . PHE A 1 277 ? 10.647 10.419 -24.315 1.00 90.81 277 PHE A CA 1
ATOM 2228 C C . PHE A 1 277 ? 9.612 11.368 -23.706 1.00 90.81 277 PHE A C 1
ATOM 2230 O O . PHE A 1 277 ? 9.994 12.359 -23.089 1.00 90.81 277 PHE A O 1
ATOM 2237 N N . ASP A 1 278 ? 8.323 11.076 -23.887 1.00 90.38 278 ASP A N 1
ATOM 2238 C CA . ASP A 1 278 ? 7.215 11.861 -23.332 1.00 90.38 278 ASP A CA 1
ATOM 2239 C C . ASP A 1 278 ? 5.914 11.048 -23.165 1.00 90.38 278 ASP A C 1
ATOM 2241 O O . ASP A 1 278 ? 5.835 9.868 -23.520 1.00 90.38 278 ASP A O 1
ATOM 2245 N N . THR A 1 279 ? 4.869 11.690 -22.629 1.00 88.81 279 THR A N 1
ATOM 2246 C CA . THR A 1 279 ? 3.534 11.084 -22.460 1.00 88.81 279 THR A CA 1
ATOM 2247 C C . THR A 1 279 ? 2.813 10.727 -23.767 1.00 88.81 279 THR A C 1
ATOM 2249 O O . THR A 1 279 ? 1.720 10.174 -23.712 1.00 88.81 279 THR A O 1
ATOM 2252 N N . GLY A 1 280 ? 3.347 11.091 -24.936 1.00 89.44 280 GLY A N 1
ATOM 2253 C CA . GLY A 1 280 ? 2.838 10.639 -26.230 1.00 89.44 280 GLY A CA 1
ATOM 2254 C C . GLY A 1 280 ? 3.340 9.241 -26.597 1.00 89.44 280 GLY A C 1
ATOM 2255 O O . GLY A 1 280 ? 2.637 8.510 -27.292 1.00 89.44 280 GLY A O 1
ATOM 2256 N N . LEU A 1 281 ? 4.528 8.863 -26.111 1.00 91.12 281 LEU A N 1
ATOM 2257 C CA . LEU A 1 281 ? 5.101 7.531 -26.312 1.00 91.12 281 LEU A CA 1
ATOM 2258 C C . LEU A 1 281 ? 4.668 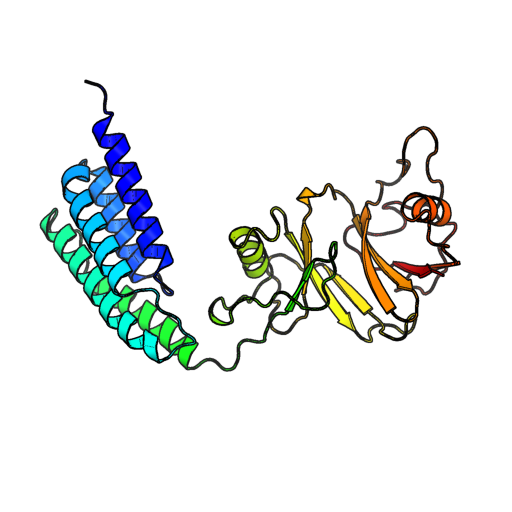6.526 -25.234 1.00 91.12 281 LEU A C 1
ATOM 2260 O O . LEU A 1 281 ? 4.445 5.361 -25.555 1.00 91.12 281 LEU A O 1
ATOM 2264 N N . PHE A 1 282 ? 4.546 6.956 -23.973 1.00 94.12 282 PHE A N 1
ATOM 2265 C CA . PHE A 1 282 ? 4.155 6.075 -22.867 1.00 94.12 282 PHE A CA 1
ATOM 2266 C C . PHE A 1 282 ? 3.025 6.653 -22.020 1.00 94.12 282 PHE A C 1
ATOM 2268 O O . PHE A 1 282 ? 3.049 7.820 -21.626 1.00 94.12 282 PHE A O 1
ATOM 2275 N N . ASP A 1 283 ? 2.088 5.787 -21.634 1.00 94.81 283 ASP A N 1
ATOM 2276 C CA . ASP A 1 283 ? 1.034 6.144 -20.692 1.00 94.81 283 ASP A CA 1
ATOM 2277 C C . ASP A 1 283 ? 1.601 6.358 -19.284 1.00 94.81 283 ASP A C 1
ATOM 2279 O O . ASP A 1 283 ? 2.465 5.615 -18.810 1.00 94.81 283 ASP A O 1
ATOM 2283 N N . VAL A 1 284 ? 1.075 7.349 -18.566 1.00 94.56 284 VAL A N 1
ATOM 2284 C CA . VAL A 1 284 ? 1.449 7.587 -17.165 1.00 94.56 284 VAL A CA 1
ATOM 2285 C C . VAL A 1 284 ? 1.050 6.380 -16.309 1.00 94.56 284 VAL A C 1
ATOM 2287 O O . VAL A 1 284 ? -0.063 5.872 -16.432 1.00 94.56 284 VAL A O 1
ATO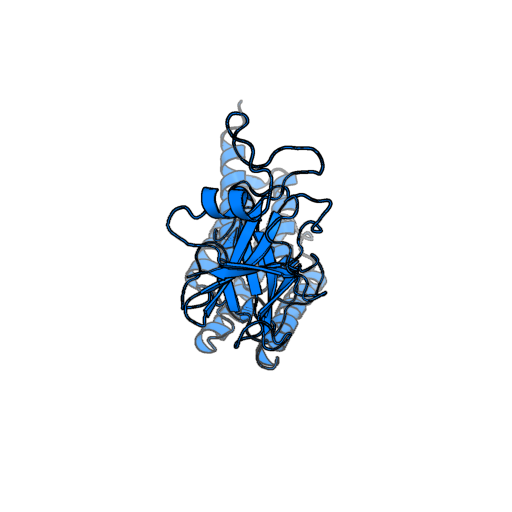M 2290 N N . ARG A 1 285 ? 1.932 5.957 -15.392 1.00 95.06 285 ARG A N 1
ATOM 2291 C CA . ARG A 1 285 ? 1.783 4.733 -14.579 1.00 95.06 285 ARG A CA 1
ATOM 2292 C C . ARG A 1 285 ? 1.684 3.460 -15.434 1.00 95.06 285 ARG A C 1
ATOM 2294 O O . ARG A 1 285 ? 1.005 2.508 -15.055 1.00 95.06 285 ARG A O 1
ATOM 2301 N N . SER A 1 286 ? 2.417 3.414 -16.544 1.00 96.56 286 SER A N 1
ATOM 2302 C CA . SER A 1 286 ? 2.676 2.185 -17.300 1.00 96.56 286 SER A CA 1
ATOM 2303 C C . SER A 1 286 ? 4.015 1.542 -16.929 1.00 96.56 286 SER A C 1
ATOM 2305 O O . SER A 1 286 ? 4.890 2.165 -16.319 1.00 96.56 286 SER A O 1
ATOM 2307 N N . ASN A 1 287 ? 4.164 0.280 -17.324 1.00 96.38 287 ASN A N 1
ATOM 2308 C CA . ASN A 1 287 ? 5.426 -0.445 -17.347 1.00 96.38 287 ASN A CA 1
ATOM 2309 C C . ASN A 1 287 ? 5.589 -1.120 -18.711 1.00 96.38 287 ASN A C 1
ATOM 2311 O O . ASN A 1 287 ? 5.533 -2.337 -18.821 1.00 96.38 287 ASN A O 1
ATOM 2315 N N . ASP A 1 288 ? 5.724 -0.315 -19.763 1.00 96.50 288 ASP A N 1
ATOM 2316 C CA . ASP A 1 288 ? 5.853 -0.824 -21.134 1.00 96.50 288 ASP A CA 1
ATOM 2317 C C . ASP A 1 288 ? 7.248 -0.606 -21.731 1.00 96.50 288 ASP A C 1
ATOM 2319 O O . ASP A 1 288 ? 7.418 -0.640 -22.941 1.00 96.50 288 ASP A O 1
ATOM 2323 N N . LEU A 1 289 ? 8.268 -0.369 -20.902 1.00 97.31 289 LEU A N 1
ATOM 2324 C CA . LEU A 1 289 ? 9.622 -0.074 -21.369 1.00 97.31 289 LEU A CA 1
ATOM 2325 C C . LEU A 1 289 ? 10.660 -0.958 -20.682 1.00 97.31 289 LEU A C 1
ATOM 2327 O O . LEU A 1 289 ? 10.822 -0.904 -19.462 1.00 97.31 289 LEU A O 1
ATOM 2331 N N . CYS A 1 290 ? 11.399 -1.722 -21.485 1.00 97.12 290 CYS A N 1
ATOM 2332 C CA . CYS A 1 290 ? 12.543 -2.523 -21.067 1.00 97.12 290 CYS A CA 1
ATOM 2333 C C . CYS A 1 290 ? 13.842 -1.935 -21.633 1.00 97.12 290 CYS A C 1
ATOM 2335 O O . CYS A 1 290 ? 14.021 -1.846 -22.849 1.00 97.12 290 CYS A O 1
ATOM 2337 N N . ILE A 1 291 ? 14.774 -1.561 -20.760 1.00 97.00 291 ILE A N 1
ATOM 2338 C CA . ILE A 1 291 ? 16.078 -0.997 -21.117 1.00 97.00 291 ILE A CA 1
ATOM 2339 C C . ILE A 1 291 ? 17.167 -2.038 -20.886 1.00 97.00 291 ILE A C 1
ATOM 2341 O O . ILE A 1 291 ? 17.314 -2.544 -19.776 1.00 97.00 291 ILE A O 1
ATOM 2345 N N . TYR A 1 292 ? 17.963 -2.314 -21.916 1.00 96.44 292 TYR A N 1
ATOM 2346 C CA . TYR A 1 292 ? 19.136 -3.180 -21.817 1.00 96.44 292 TYR A CA 1
ATOM 2347 C C . TYR A 1 292 ? 20.380 -2.338 -21.562 1.00 96.44 292 TYR A C 1
ATOM 2349 O O . TYR A 1 292 ? 20.673 -1.406 -22.320 1.00 96.44 292 TYR A O 1
ATOM 2357 N N . CYS A 1 293 ? 21.115 -2.697 -20.517 1.00 94.75 293 CYS A N 1
ATOM 2358 C CA . CYS A 1 293 ? 22.315 -2.004 -20.073 1.00 94.75 293 CYS A CA 1
ATOM 2359 C C . CYS A 1 293 ? 23.523 -2.944 -20.016 1.00 94.75 293 CYS A C 1
ATOM 2361 O O . CYS A 1 293 ? 23.365 -4.116 -19.671 1.00 94.75 293 CYS A O 1
ATOM 2363 N N . ASP A 1 294 ? 24.710 -2.388 -20.281 1.00 89.69 294 ASP A N 1
ATOM 2364 C CA . ASP A 1 294 ? 26.001 -2.980 -19.883 1.00 89.69 294 ASP A CA 1
ATOM 2365 C C . ASP A 1 294 ? 26.349 -2.634 -18.420 1.00 89.69 294 ASP A C 1
ATOM 2367 O O . ASP A 1 294 ? 25.964 -1.548 -17.912 1.00 89.69 294 ASP A O 1
#

Foldseek 3Di:
DDPVVLVVLVVLLVVLLVLLVVQDLACLLSVLLVVLLVVVVV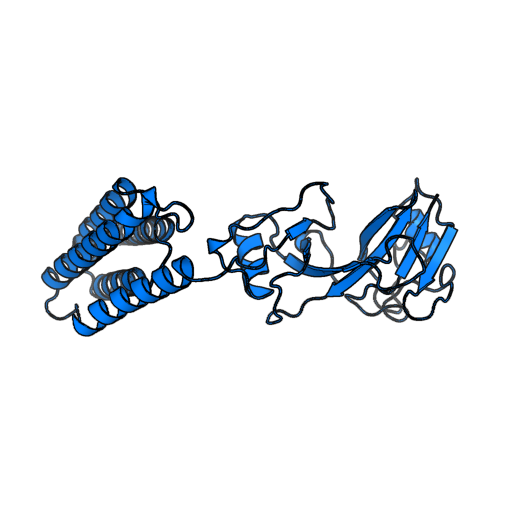VVCSVQLSVLSVVLSVQSVVLGHQDLVDPVSVVSLVSNLVSSVVSLVSSCVVPPPSDDPVSNVVSNVVSVVLSVCSVPDDQFQWEFEAALADGDPGTDTDDSSLSQFFQQSVQVVCCVVVVAVAKWKWFWDFPCADPAPGRIFIATGDGGDTCTNTHMYIYHCVVPADFWEWEFEDDPSDTGTDIDHAAAPPDFPDDPVDGDQFQQSNCCVVCVPKHWDFKAFRVPRDTRRGPGGHCVVDPGHGHGIYIYID

Secondary structure (DSSP, 8-state):
---HHHHHHHHHHHHHHHHHHHH-S--HHHHHHHHHHHHHHHTT-HHHHHHHHHHHHHHHHHH----TT-GGGTHHHHHHHHHHHHHHHHHHHHSTT---HHHHHHHHHHHHHHHHHHHTPPPP---EEEETTS--SSPB---GGG---BHHHHHHHHHHTTS-SSEEEEEEESSS-SSSSS--EEEEPPTT-B-TT-EEEEEEGGGT-SSEEEEEEEETTEEEEEEEE-PPTTSPBS-TTS-B-SHHHHHHHH-TTS-EEEEEETTT--B-TTS--STTTS-TT---EEEEE-

Mean predicted aligned error: 13.84 Å

Solvent-accessible surface area (backbone atoms only — not comparable to full-atom values): 16414 Å² total; per-residue (Å²): 134,85,68,60,69,62,56,53,51,53,51,51,44,52,51,30,54,53,55,43,52,75,37,48,84,61,52,50,51,53,52,52,48,51,49,54,52,55,52,45,41,75,72,71,41,47,82,69,49,37,60,50,47,49,49,44,25,52,54,45,59,72,66,43,63,52,42,92,92,39,72,90,30,53,68,40,52,60,52,48,50,53,45,52,54,49,43,44,50,58,52,18,74,77,42,81,78,74,59,55,66,71,59,49,54,50,20,51,48,49,42,46,51,56,49,47,52,59,74,70,48,70,85,66,53,68,45,40,38,36,43,47,89,62,76,58,97,67,62,49,66,72,67,70,89,68,63,57,44,29,41,49,47,47,42,52,48,34,43,76,68,70,75,22,93,39,58,47,50,29,37,57,47,65,68,76,49,83,92,46,96,61,11,70,44,53,45,70,58,53,59,83,38,77,42,57,63,38,44,33,32,34,43,50,38,80,79,71,60,84,44,32,29,38,31,38,39,36,42,94,95,38,82,41,65,38,78,43,74,44,30,57,67,94,51,69,31,68,60,89,92,63,50,35,73,18,37,50,53,41,50,39,67,81,34,73,91,41,51,78,77,48,28,29,30,66,88,79,66,45,78,46,37,79,38,61,60,24,52,80,71,44,60,74,64,35,48,50,42,36,34,38,40,104